Protein AF-A0A2A2UWM4-F1 (afdb_monomer_lite)

Foldseek 3Di:
DPVPVVVVVVVVVVVVVVVVVVVVVVVVVVVVVVVVVVVVVVVVVVVVVVVVVVVVVVVVVVVVVVVVVVVVVVVVVVVVVVVVVVVVVVVVVVVVVVVVVVVVVVVVVVVVVVVVVVVVVVPPDPVVNVVVVVVVVVVVVVVVVVLVVQADWDDDPNFIWGQHPDPDADDDPDDDDPDDGRTHDGDDD

Sequence (189 aa):
MRTEEQYDLLFDGVNALLDVSEKNEEDLQKLLVDITKTSALLEHTSTQIHKKLKQEVVAATNQMTKDIVNDVTQDLQEANKAAKEAASQYRQAVRTSVLKLYGLFALFSVFVAAIVWYIFIKDIPTISKINELREIQFSLEQDVNQLKSYGNTITYEGNIYIEVNKNQCRILKGETPPKNQAFCKIIKR

Secondary structure (DSSP, 8-state):
--SHHHHHHHHHHHHHHHHHHHHHHHHHHHHHHHHHHHHHHHHHHHHHHHHHHHHHHHHHHHHHHHHHHHHHHHHHHHHHHHHHHHHHHHHHHHHHHHHHHHHHHHHHHHHHHHHHHHHHHHHS--HHHHHHHHHHHHHHHHHHHHHHHHSEEEEETTEEEEE--TTS----TT-PPSSS---------

pLDDT: mean 77.68, std 17.87, range [36.66, 96.19]

Structure (mmCIF, N/CA/C/O backbone):
data_AF-A0A2A2UWM4-F1
#
_entry.id   AF-A0A2A2UWM4-F1
#
loop_
_atom_site.group_PDB
_atom_site.id
_atom_site.type_symbol
_atom_site.label_atom_id
_atom_site.label_alt_id
_atom_site.label_comp_id
_atom_site.label_asym_id
_atom_site.label_entity_id
_atom_site.label_seq_id
_atom_site.pdbx_PDB_ins_code
_atom_site.Cartn_x
_atom_site.Cartn_y
_atom_site.Cartn_z
_atom_site.occupancy
_atom_site.B_iso_or_equiv
_atom_site.auth_seq_id
_atom_site.auth_comp_id
_atom_site.auth_asym_id
_atom_site.auth_atom_id
_atom_site.pdbx_PDB_model_num
ATOM 1 N N . MET A 1 1 ? -65.572 3.362 94.904 1.00 49.12 1 MET A N 1
ATOM 2 C CA . MET A 1 1 ? -65.155 2.229 94.050 1.00 49.12 1 MET A CA 1
ATOM 3 C C . MET A 1 1 ? -65.214 2.616 92.569 1.00 49.12 1 MET A C 1
ATOM 5 O O . MET A 1 1 ? -65.932 1.988 91.819 1.00 49.12 1 MET A O 1
ATOM 9 N N . ARG A 1 2 ? -64.543 3.691 92.131 1.00 56.78 2 ARG A N 1
ATOM 10 C CA . ARG A 1 2 ? -64.600 4.129 90.713 1.00 56.78 2 ARG A CA 1
ATOM 11 C C . ARG A 1 2 ? -63.243 4.519 90.127 1.00 56.78 2 ARG A C 1
ATOM 13 O O . ARG A 1 2 ? -63.151 4.817 88.948 1.00 56.78 2 ARG A O 1
ATOM 20 N N . THR A 1 3 ? -62.222 4.560 90.973 1.00 59.41 3 THR A N 1
ATOM 21 C CA . THR A 1 3 ? -60.882 5.035 90.645 1.00 59.41 3 THR A CA 1
ATOM 22 C C . THR A 1 3 ? -59.977 3.889 90.208 1.00 59.41 3 THR A C 1
ATOM 24 O O . THR A 1 3 ? -59.271 4.052 89.228 1.00 59.41 3 THR A O 1
ATOM 27 N N . GLU A 1 4 ? -60.041 2.719 90.850 1.00 58.94 4 GLU A N 1
ATOM 28 C CA . GLU A 1 4 ? -59.170 1.573 90.522 1.00 58.94 4 GLU A CA 1
ATOM 29 C C . GLU A 1 4 ? -59.402 1.027 89.104 1.00 58.94 4 GLU A C 1
ATOM 31 O O . GLU A 1 4 ? -58.452 0.928 88.340 1.00 58.94 4 GLU A O 1
ATOM 36 N N . GLU A 1 5 ? -60.657 0.823 88.686 1.00 66.31 5 GLU A N 1
ATOM 37 C CA . GLU A 1 5 ? -60.976 0.370 87.317 1.00 66.31 5 GLU A CA 1
ATOM 38 C C . GLU A 1 5 ? -60.541 1.364 86.226 1.00 66.31 5 GLU A C 1
ATOM 40 O O . GLU A 1 5 ? -60.236 0.968 85.104 1.00 66.31 5 GLU A O 1
ATOM 45 N N . GLN A 1 6 ? -60.506 2.667 86.536 1.00 66.62 6 GLN A N 1
ATOM 46 C CA . GLN A 1 6 ? -60.011 3.680 85.600 1.00 66.62 6 GLN A CA 1
ATOM 47 C C . GLN A 1 6 ? -58.486 3.670 85.494 1.00 66.62 6 GLN A C 1
ATOM 49 O O . GLN A 1 6 ? -57.969 3.949 84.416 1.00 66.62 6 GLN A O 1
ATOM 54 N N . TYR A 1 7 ? -57.775 3.357 86.581 1.00 69.06 7 TYR A N 1
ATOM 55 C CA . TYR A 1 7 ? -56.320 3.212 86.557 1.00 69.06 7 TYR A CA 1
ATOM 56 C C . TYR A 1 7 ? -55.890 1.945 85.812 1.00 69.06 7 TYR A C 1
ATOM 58 O O . TYR A 1 7 ? -54.949 2.030 85.027 1.00 69.06 7 TYR A O 1
ATOM 66 N N . ASP A 1 8 ? -56.611 0.831 85.964 1.00 73.31 8 ASP A N 1
ATOM 67 C CA . ASP A 1 8 ? -56.338 -0.416 85.231 1.00 73.31 8 ASP A CA 1
ATOM 68 C C . ASP A 1 8 ? -56.506 -0.242 83.716 1.00 73.31 8 ASP A C 1
ATOM 70 O O . ASP A 1 8 ? -55.617 -0.591 82.945 1.00 73.31 8 ASP A O 1
ATOM 74 N N . LEU A 1 9 ? -57.590 0.404 83.275 1.00 73.56 9 LEU A N 1
ATOM 75 C CA . LEU A 1 9 ? -57.831 0.681 81.851 1.00 73.56 9 LEU A CA 1
ATOM 76 C C . LEU A 1 9 ? -56.762 1.594 81.230 1.00 73.56 9 LEU A C 1
ATOM 78 O O . LEU A 1 9 ? -56.441 1.482 80.046 1.00 73.56 9 LEU A O 1
ATOM 82 N N . LEU A 1 10 ? -56.212 2.511 82.028 1.00 72.25 10 LEU A N 1
ATOM 83 C CA . LEU A 1 10 ? -55.142 3.411 81.606 1.00 72.25 10 LEU A CA 1
ATOM 84 C C . LEU A 1 10 ? -53.803 2.669 81.518 1.00 72.25 10 LEU A C 1
ATOM 86 O O . LEU A 1 10 ? -53.040 2.903 80.583 1.00 72.25 10 LEU A O 1
ATOM 90 N N . PHE A 1 11 ? -53.541 1.748 82.448 1.00 76.44 11 PHE A N 1
ATOM 91 C CA . PHE A 1 11 ? -52.352 0.897 82.441 1.00 76.44 11 PHE A CA 1
ATOM 92 C C . PHE A 1 11 ? -52.359 -0.094 81.273 1.00 76.44 11 PHE A C 1
ATOM 94 O O . PHE A 1 11 ? -51.354 -0.210 80.572 1.00 76.44 11 PHE A O 1
ATOM 101 N N . ASP A 1 12 ? -53.498 -0.729 80.995 1.00 78.81 12 ASP A N 1
ATOM 102 C CA . ASP A 1 12 ? -53.673 -1.609 79.835 1.00 78.81 12 ASP A CA 1
ATOM 103 C C . ASP A 1 12 ? -53.512 -0.844 78.516 1.00 78.81 12 ASP A C 1
ATOM 105 O O . ASP A 1 12 ? -52.853 -1.320 77.590 1.00 78.81 12 ASP A O 1
ATOM 109 N N . GLY A 1 13 ? -54.049 0.379 78.440 1.00 76.50 13 GLY A N 1
ATOM 110 C CA . GLY A 1 13 ? -53.876 1.253 77.281 1.00 76.50 13 GLY A CA 1
ATOM 111 C C . GLY A 1 13 ? -52.416 1.646 77.039 1.00 76.50 13 GLY A C 1
ATOM 112 O O . GLY A 1 13 ? -51.963 1.632 75.895 1.00 76.50 13 GLY A O 1
ATOM 113 N N . VAL A 1 14 ? -51.664 1.960 78.098 1.00 80.62 14 VAL A N 1
ATOM 114 C CA . VAL A 1 14 ? -50.229 2.286 78.009 1.00 80.62 14 VAL A CA 1
ATOM 115 C C . VAL A 1 14 ? -49.404 1.058 77.625 1.00 80.62 14 VAL A C 1
ATOM 117 O O . VAL A 1 14 ? -48.544 1.170 76.754 1.00 80.62 14 VAL A O 1
ATOM 120 N N . ASN A 1 15 ? -49.694 -0.114 78.196 1.00 79.44 15 ASN A N 1
ATOM 121 C CA . ASN A 1 15 ? -49.014 -1.363 77.847 1.00 79.44 15 ASN A CA 1
ATOM 122 C C . ASN A 1 15 ? -49.259 -1.758 76.386 1.00 79.44 15 ASN A C 1
ATOM 124 O O . ASN A 1 15 ? -48.311 -2.078 75.678 1.00 79.44 15 ASN A O 1
ATOM 128 N N . ALA A 1 16 ? -50.494 -1.647 75.889 1.00 81.50 16 ALA A N 1
ATOM 129 C CA . ALA A 1 16 ? -50.793 -1.902 74.480 1.00 81.50 16 ALA A CA 1
ATOM 130 C C . ALA A 1 16 ? -50.060 -0.928 73.540 1.00 81.50 16 ALA A C 1
ATOM 132 O O . ALA A 1 16 ? -49.633 -1.311 72.451 1.00 81.50 16 ALA A O 1
ATOM 133 N N . LEU A 1 17 ? -49.900 0.334 73.952 1.00 80.88 17 LEU A N 1
ATOM 134 C CA . LEU A 1 17 ? -49.177 1.340 73.174 1.00 80.88 17 LEU A CA 1
ATOM 135 C C . LEU A 1 17 ? -47.665 1.063 73.147 1.00 80.88 17 LEU A C 1
ATOM 137 O O . LEU A 1 17 ? -47.035 1.244 72.106 1.00 80.88 17 LEU A O 1
ATOM 141 N N . LEU A 1 18 ? -47.102 0.594 74.265 1.00 84.38 18 LEU A N 1
ATOM 142 C CA . LEU A 1 18 ? -45.710 0.153 74.366 1.00 84.38 18 LEU A CA 1
ATOM 143 C C . LEU A 1 18 ? -45.455 -1.098 73.517 1.00 84.38 18 LEU A C 1
ATOM 145 O O . LEU A 1 18 ? -44.533 -1.074 72.708 1.00 84.38 18 LEU A O 1
ATOM 149 N N . ASP A 1 19 ? -46.318 -2.114 73.593 1.00 86.38 19 ASP A N 1
ATOM 150 C CA . ASP A 1 19 ? -46.232 -3.335 72.776 1.00 86.38 19 ASP A CA 1
ATOM 151 C C . ASP A 1 19 ? -46.279 -3.031 71.270 1.00 86.38 19 ASP A C 1
ATOM 153 O O . ASP A 1 19 ? -45.565 -3.633 70.462 1.00 86.38 19 ASP A O 1
ATOM 157 N N . VAL A 1 20 ? -47.145 -2.096 70.861 1.00 88.94 20 VAL A N 1
ATOM 158 C CA . VAL A 1 20 ? -47.226 -1.654 69.462 1.00 88.94 20 VAL A CA 1
ATOM 159 C C . VAL A 1 20 ? -45.973 -0.876 69.068 1.00 88.94 20 VAL A C 1
ATOM 161 O O . VAL A 1 20 ? -45.462 -1.085 67.970 1.00 88.94 20 VAL A O 1
ATOM 164 N N . SER A 1 21 ? -45.459 -0.008 69.942 1.00 87.31 21 SER A N 1
ATOM 165 C CA . SER A 1 21 ? -44.223 0.739 69.691 1.00 87.31 21 SER A CA 1
ATOM 166 C C . SER A 1 21 ? -43.012 -0.185 69.552 1.00 87.31 21 SER A C 1
ATOM 168 O O . SER A 1 21 ? -42.214 0.011 68.640 1.00 87.31 21 SER A O 1
ATOM 170 N N . GLU A 1 22 ? -42.899 -1.204 70.405 1.00 89.38 22 GLU A N 1
ATOM 171 C CA . GLU A 1 22 ? -41.818 -2.194 70.383 1.00 89.38 22 GLU A CA 1
ATOM 172 C C . GLU A 1 22 ? -41.843 -3.015 69.087 1.00 89.38 22 GLU A C 1
ATOM 174 O O . GLU A 1 22 ? -40.830 -3.117 68.395 1.00 89.38 22 GLU A O 1
ATOM 179 N N . LYS A 1 23 ? -43.023 -3.492 68.663 1.00 91.12 23 LYS A N 1
ATOM 180 C CA . LYS A 1 23 ? -43.182 -4.150 67.352 1.00 91.12 23 LYS A CA 1
ATOM 181 C C . LYS A 1 23 ? -42.792 -3.248 66.185 1.00 91.12 23 LYS A C 1
ATOM 183 O O . LYS A 1 23 ? -42.182 -3.710 65.224 1.00 91.12 23 LYS A O 1
ATOM 188 N N . ASN A 1 24 ? -43.148 -1.969 66.255 1.00 91.38 24 ASN A N 1
ATOM 189 C CA . ASN A 1 24 ? -42.836 -1.019 65.195 1.00 91.38 24 ASN A CA 1
ATOM 190 C C . ASN A 1 24 ? -41.325 -0.735 65.123 1.00 91.38 24 ASN A C 1
ATOM 192 O O . ASN A 1 24 ? -40.779 -0.568 64.034 1.00 91.38 24 ASN A O 1
ATOM 196 N N . GLU A 1 25 ? -40.638 -0.712 66.267 1.00 89.62 25 GLU A N 1
ATOM 197 C CA . GLU A 1 25 ? -39.180 -0.603 66.328 1.00 89.62 25 GLU A CA 1
ATOM 198 C C . GLU A 1 25 ? -38.497 -1.834 65.713 1.00 89.62 25 GLU A C 1
ATOM 200 O O . GLU A 1 25 ? -37.602 -1.676 64.879 1.00 89.62 25 GLU A O 1
ATOM 205 N N . GLU A 1 26 ? -38.952 -3.050 66.035 1.00 92.50 26 GLU A N 1
ATOM 206 C CA . GLU A 1 26 ? -38.436 -4.281 65.417 1.00 92.50 26 GLU A CA 1
ATOM 207 C C . GLU A 1 26 ? -38.629 -4.302 63.893 1.00 92.50 26 GLU A C 1
ATOM 209 O O . GLU A 1 26 ? -37.716 -4.677 63.149 1.00 92.50 26 GLU A O 1
ATOM 214 N N . ASP A 1 27 ? -39.801 -3.892 63.405 1.00 91.62 27 ASP A N 1
ATOM 215 C CA . ASP A 1 27 ? -40.088 -3.848 61.969 1.00 91.62 27 ASP A CA 1
ATOM 216 C C . ASP A 1 27 ? -39.246 -2.785 61.250 1.00 91.62 27 ASP A C 1
ATOM 218 O O . ASP A 1 27 ? -38.726 -3.043 60.159 1.00 91.62 27 ASP A O 1
ATOM 222 N N . LEU A 1 28 ? -39.019 -1.623 61.872 1.00 88.94 28 LEU A N 1
ATOM 223 C CA . LEU A 1 28 ? -38.108 -0.601 61.349 1.00 88.94 28 LEU A CA 1
ATOM 224 C C . LEU A 1 28 ? -36.658 -1.094 61.303 1.00 88.94 28 LEU A C 1
ATOM 226 O O . LEU A 1 28 ? -35.959 -0.833 60.319 1.00 88.94 28 LEU A O 1
ATOM 230 N N . GLN A 1 29 ? -36.204 -1.837 62.316 1.00 92.44 29 GLN A N 1
ATOM 231 C CA . GLN A 1 29 ? -34.875 -2.449 62.309 1.00 92.44 29 GLN A CA 1
ATOM 232 C C . GLN A 1 29 ? -34.737 -3.478 61.181 1.00 92.44 29 GLN A C 1
ATOM 234 O O . GLN A 1 29 ? -33.738 -3.452 60.458 1.00 92.44 29 GLN A O 1
ATOM 239 N N . LYS A 1 30 ? -35.744 -4.334 60.957 1.00 93.50 30 LYS A N 1
ATOM 240 C CA . LYS A 1 30 ? -35.753 -5.281 59.824 1.00 93.50 30 LYS A CA 1
ATOM 241 C C . LYS A 1 30 ? -35.693 -4.562 58.479 1.00 93.50 30 LYS A C 1
ATOM 243 O O . LYS A 1 30 ? -34.874 -4.922 57.638 1.00 93.50 30 LYS A O 1
ATOM 248 N N . LEU A 1 31 ? -36.496 -3.514 58.295 1.00 91.44 31 LEU A N 1
ATOM 249 C CA . LEU A 1 31 ? -36.486 -2.689 57.083 1.00 91.44 31 LEU A CA 1
ATOM 250 C C . LEU A 1 31 ? -35.118 -2.044 56.835 1.00 91.44 31 LEU A C 1
ATOM 252 O O . LEU A 1 31 ? -34.638 -2.042 55.703 1.00 91.44 31 LEU A O 1
ATOM 256 N N . LEU A 1 32 ? -34.458 -1.539 57.879 1.00 89.94 32 LEU A N 1
ATOM 257 C CA . LEU A 1 32 ? -33.098 -1.004 57.782 1.00 89.94 32 LEU A CA 1
ATOM 258 C C . LEU A 1 32 ? -32.091 -2.074 57.344 1.00 89.94 32 LEU A C 1
ATOM 260 O O . LEU A 1 32 ? -31.258 -1.821 56.468 1.00 89.94 32 LEU A O 1
ATOM 264 N N . VAL A 1 33 ? -32.178 -3.280 57.905 1.00 94.94 33 VAL A N 1
ATOM 265 C CA . VAL A 1 33 ? -31.325 -4.411 57.510 1.00 94.94 33 VAL A CA 1
ATOM 266 C C . VAL A 1 33 ? -31.562 -4.794 56.045 1.00 94.94 33 VAL A C 1
ATOM 268 O O . VAL A 1 33 ? -30.604 -4.971 55.292 1.00 94.94 33 VAL A O 1
ATOM 271 N N . ASP A 1 34 ? -32.813 -4.849 55.595 1.00 93.62 34 ASP A N 1
ATOM 272 C CA . ASP A 1 34 ? -33.133 -5.172 54.202 1.00 93.62 34 ASP A CA 1
ATOM 273 C C . ASP A 1 34 ? -32.682 -4.078 53.226 1.00 93.62 34 ASP A C 1
ATOM 275 O O . ASP A 1 34 ? -32.129 -4.384 52.163 1.00 93.62 34 ASP A O 1
ATOM 279 N N . ILE A 1 35 ? -32.834 -2.801 53.588 1.00 92.25 35 ILE A N 1
ATOM 280 C CA . ILE A 1 35 ? -32.355 -1.668 52.783 1.00 92.25 35 ILE A CA 1
ATOM 281 C C . ILE A 1 35 ? -30.831 -1.697 52.671 1.00 92.25 35 ILE A C 1
ATOM 283 O O . ILE A 1 35 ? -30.306 -1.586 51.564 1.00 92.25 35 ILE A O 1
ATOM 287 N N . THR A 1 36 ? -30.116 -1.887 53.780 1.00 94.00 36 THR A N 1
ATOM 288 C CA . THR A 1 36 ? -28.643 -1.941 53.773 1.00 94.00 36 THR A CA 1
ATOM 289 C C . THR A 1 36 ? -28.112 -3.139 52.987 1.00 94.00 36 THR A C 1
ATOM 291 O O . THR A 1 36 ? -27.153 -3.017 52.223 1.00 94.00 36 THR A O 1
ATOM 294 N N . LYS A 1 37 ? -28.772 -4.296 53.085 1.00 94.38 37 LYS A N 1
ATOM 295 C CA . LYS A 1 37 ? -28.442 -5.470 52.272 1.00 94.38 37 LYS A CA 1
ATOM 296 C C . LYS A 1 37 ? -28.685 -5.212 50.787 1.00 94.38 37 LYS A C 1
ATOM 298 O O . LYS A 1 37 ? -27.850 -5.566 49.954 1.00 94.38 37 LYS A O 1
ATOM 303 N N . THR A 1 38 ? -29.805 -4.577 50.452 1.00 93.50 38 THR A N 1
ATOM 304 C CA . THR A 1 38 ? -30.151 -4.243 49.066 1.00 93.50 38 THR A CA 1
ATOM 305 C C . THR A 1 38 ? -29.184 -3.212 48.491 1.00 93.50 38 THR A C 1
ATOM 307 O O . THR A 1 38 ? -28.731 -3.381 47.360 1.00 93.50 38 THR A O 1
ATOM 310 N N . SER A 1 39 ? -28.796 -2.190 49.262 1.00 91.69 39 SER A N 1
ATOM 311 C CA . SER A 1 39 ? -27.827 -1.184 48.818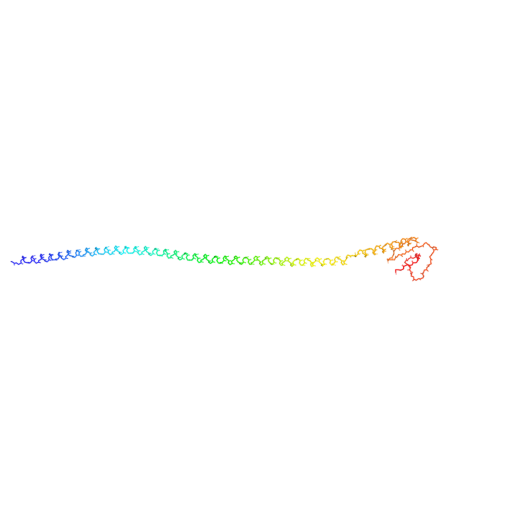 1.00 91.69 39 SER A CA 1
ATOM 312 C C . SER A 1 39 ? -26.457 -1.805 48.559 1.00 91.69 39 SER A C 1
ATOM 314 O O . SER A 1 39 ? -25.871 -1.556 47.508 1.00 91.69 39 SER A O 1
ATOM 316 N N . ALA A 1 40 ? -25.984 -2.682 49.451 1.00 94.06 40 ALA A N 1
ATOM 317 C CA . ALA A 1 40 ? -24.725 -3.401 49.270 1.00 94.06 40 ALA A CA 1
ATOM 318 C C . ALA A 1 40 ? -24.749 -4.296 48.017 1.00 94.06 40 ALA A C 1
ATOM 320 O O . ALA A 1 40 ? -23.778 -4.356 47.259 1.00 94.06 40 ALA A O 1
ATOM 321 N N . LEU A 1 41 ? -25.875 -4.967 47.758 1.00 94.81 41 LEU A N 1
ATOM 322 C CA . LEU A 1 41 ? -26.047 -5.810 46.575 1.00 94.81 41 LEU A CA 1
ATOM 323 C C . LEU A 1 41 ? -26.075 -4.976 45.287 1.00 94.81 41 LEU A C 1
ATOM 325 O O . LEU A 1 41 ? -25.483 -5.373 44.278 1.00 94.81 41 LEU A O 1
ATOM 329 N N . LEU A 1 42 ? -26.705 -3.801 45.327 1.00 93.81 42 LEU A N 1
ATOM 330 C CA . LEU A 1 42 ? -26.748 -2.862 44.211 1.00 93.81 42 LEU A CA 1
ATOM 331 C C . LEU A 1 42 ? -25.358 -2.292 43.903 1.00 93.81 42 LEU A C 1
ATOM 333 O O . LEU A 1 42 ? -24.952 -2.255 42.743 1.00 93.81 42 LEU A O 1
ATOM 337 N N . GLU A 1 43 ? -24.599 -1.916 44.929 1.00 94.38 43 GLU A N 1
ATOM 338 C CA . GLU A 1 43 ? -23.235 -1.398 44.800 1.00 94.38 43 GLU A CA 1
ATOM 339 C C . GLU A 1 43 ? -22.274 -2.455 44.241 1.00 94.38 43 GLU A C 1
ATOM 341 O O . GLU A 1 43 ? -21.510 -2.194 43.304 1.00 94.38 43 GLU A O 1
ATOM 346 N N . HIS A 1 44 ? -22.378 -3.692 44.732 1.00 94.75 44 HIS A N 1
ATOM 347 C CA . HIS A 1 44 ? -21.620 -4.817 44.197 1.00 94.75 44 HIS A CA 1
ATOM 348 C C . HIS A 1 44 ? -21.974 -5.090 42.727 1.00 94.75 44 HIS A C 1
ATOM 350 O O . HIS A 1 44 ? -21.085 -5.245 41.886 1.00 94.75 44 HIS A O 1
ATOM 356 N N . THR A 1 45 ? -23.266 -5.095 42.389 1.00 93.69 45 THR A N 1
ATOM 357 C CA . THR A 1 45 ? -23.737 -5.308 41.011 1.00 93.69 45 THR A CA 1
ATOM 358 C C . THR A 1 45 ? -23.260 -4.195 40.082 1.00 93.69 45 THR A C 1
ATOM 360 O O . THR A 1 45 ? -22.734 -4.478 39.006 1.00 93.69 45 THR A O 1
ATOM 363 N N . SER A 1 46 ? -23.357 -2.937 40.516 1.00 91.94 46 SER A N 1
ATOM 364 C CA . SER A 1 46 ? -22.854 -1.769 39.787 1.00 91.94 46 SER A CA 1
ATOM 365 C C . SER A 1 46 ? -2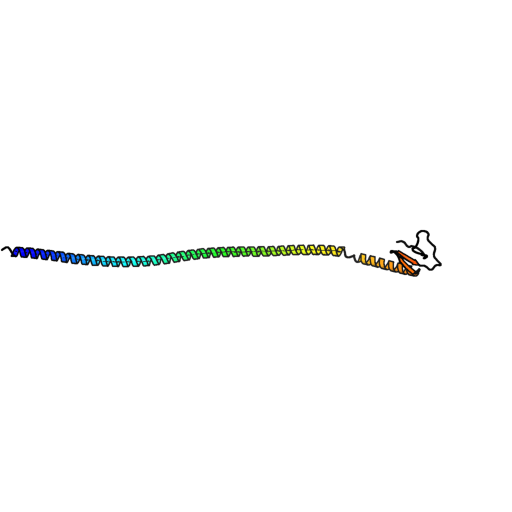1.358 -1.899 39.491 1.00 91.94 46 SER A C 1
ATOM 367 O O . SER A 1 46 ? -20.924 -1.783 38.342 1.00 91.94 46 SER A O 1
ATOM 369 N N . THR A 1 47 ? -20.568 -2.268 40.502 1.00 94.94 47 THR A N 1
ATOM 370 C CA . THR A 1 47 ? -19.121 -2.473 40.361 1.00 94.94 47 THR A CA 1
ATOM 371 C C . THR A 1 47 ? -18.798 -3.601 39.377 1.00 94.94 47 THR A C 1
ATOM 373 O O . THR A 1 47 ? -17.906 -3.463 38.534 1.00 94.94 47 THR A O 1
ATOM 376 N N . GLN A 1 48 ? -19.537 -4.714 39.430 1.00 94.69 48 GLN A N 1
ATOM 377 C CA . GLN A 1 48 ? -19.353 -5.821 38.491 1.00 94.69 48 GLN A CA 1
ATOM 378 C C . GLN A 1 48 ? -19.705 -5.442 37.053 1.00 94.69 48 GLN A C 1
ATOM 380 O O . GLN A 1 48 ? -18.959 -5.797 36.137 1.00 94.69 48 GLN A O 1
ATOM 385 N N . ILE A 1 49 ? -20.798 -4.705 36.848 1.00 93.69 49 ILE A N 1
ATOM 386 C CA . ILE A 1 49 ? -21.187 -4.196 35.529 1.00 93.69 49 ILE A CA 1
ATOM 387 C C . ILE A 1 49 ? -20.089 -3.285 34.987 1.00 93.69 49 ILE A C 1
ATOM 389 O O . ILE A 1 49 ? -19.653 -3.469 33.853 1.00 93.69 49 ILE A O 1
ATOM 393 N N . HIS A 1 50 ? -19.582 -2.360 35.802 1.00 91.94 50 HIS A N 1
ATOM 394 C CA . HIS A 1 50 ? -18.541 -1.432 35.374 1.00 91.94 50 HIS A CA 1
ATOM 395 C C . HIS A 1 50 ? -17.245 -2.159 34.983 1.00 91.94 50 HIS A C 1
ATOM 397 O O . HIS A 1 50 ? -16.625 -1.849 33.963 1.00 91.94 50 HIS A O 1
ATOM 403 N N . LYS A 1 51 ? -16.868 -3.195 35.742 1.00 94.94 51 LYS A N 1
ATOM 404 C CA . LYS A 1 51 ? -15.712 -4.042 35.429 1.00 94.94 51 LYS A CA 1
ATOM 405 C C . LYS A 1 51 ? -15.902 -4.825 34.127 1.00 94.94 51 LYS A C 1
ATOM 407 O O . LYS A 1 51 ? -14.992 -4.817 33.299 1.00 94.94 51 LYS A O 1
ATOM 412 N N . LYS A 1 52 ? -17.059 -5.470 33.932 1.00 94.75 52 LYS A N 1
ATOM 413 C CA . LYS A 1 52 ? -17.371 -6.212 32.697 1.00 94.75 52 LYS A CA 1
ATOM 414 C C . LYS A 1 52 ? -17.402 -5.292 31.484 1.00 94.75 52 LYS A C 1
ATOM 416 O O . LYS A 1 52 ? -16.774 -5.604 30.481 1.00 94.75 52 LYS A O 1
ATOM 421 N N . LEU A 1 53 ? -18.047 -4.133 31.605 1.00 92.38 53 LEU A N 1
ATOM 422 C CA . LEU A 1 53 ? -18.098 -3.135 30.542 1.00 92.38 53 LEU A CA 1
ATOM 423 C C . LEU A 1 53 ? -16.691 -2.697 30.134 1.00 92.38 53 LEU A C 1
ATOM 425 O O . LEU A 1 53 ? -16.367 -2.699 28.953 1.00 92.38 53 LEU A O 1
ATOM 429 N N . LYS A 1 54 ? -15.822 -2.383 31.101 1.00 94.00 54 LYS A N 1
ATOM 430 C CA . LYS A 1 54 ? -14.432 -2.009 30.815 1.00 94.00 54 LYS A CA 1
ATOM 431 C C . LYS A 1 54 ? -13.679 -3.119 30.079 1.00 94.00 54 LYS A C 1
ATOM 433 O O . LYS A 1 54 ? -12.925 -2.826 29.156 1.00 94.00 54 LYS A O 1
ATOM 438 N N . GLN A 1 55 ? -13.863 -4.375 30.484 1.00 95.44 55 GLN A N 1
ATOM 439 C CA . GLN A 1 55 ? -13.217 -5.518 29.836 1.00 95.44 55 GLN A CA 1
ATOM 440 C C . GLN A 1 55 ? -13.699 -5.708 28.395 1.00 95.44 55 GLN A C 1
ATOM 442 O O . GLN A 1 55 ? -12.862 -5.819 27.504 1.00 95.44 55 GLN A O 1
ATOM 447 N N . GLU A 1 56 ? -15.011 -5.675 28.164 1.00 93.81 56 GLU A N 1
ATOM 448 C CA . GLU A 1 56 ? -15.606 -5.813 26.829 1.00 93.81 56 GLU A CA 1
ATOM 449 C C . GLU A 1 56 ? -15.203 -4.666 25.902 1.00 93.81 56 GLU A C 1
ATOM 451 O O . GLU A 1 56 ? -14.787 -4.896 24.771 1.00 93.81 56 GLU A O 1
ATOM 456 N N . VAL A 1 57 ? -15.226 -3.423 26.394 1.00 93.19 57 VAL A N 1
ATOM 457 C CA . VAL A 1 57 ? -14.796 -2.257 25.609 1.00 93.19 57 VAL A CA 1
ATOM 458 C C . VAL A 1 57 ? -13.325 -2.381 25.211 1.00 93.19 57 VAL A C 1
ATOM 460 O O . VAL A 1 57 ? -12.986 -2.151 24.051 1.00 93.19 57 VAL A O 1
ATOM 463 N N . VAL A 1 58 ? -12.441 -2.777 26.133 1.00 95.19 58 VAL A N 1
ATOM 464 C CA . VAL A 1 58 ? -11.013 -2.969 25.825 1.00 95.19 58 VAL A CA 1
ATOM 465 C C . VAL A 1 58 ? -10.806 -4.126 24.845 1.00 95.19 58 VAL A C 1
ATOM 467 O O . VAL A 1 58 ? -10.008 -3.998 23.918 1.00 95.19 58 VAL A O 1
ATOM 470 N N . ALA A 1 59 ? -11.520 -5.240 25.016 1.00 95.06 59 ALA A N 1
ATOM 471 C CA . ALA A 1 59 ? -11.435 -6.391 24.123 1.00 95.06 59 ALA A CA 1
ATOM 472 C C . ALA A 1 59 ? -11.904 -6.039 22.703 1.00 95.06 59 ALA A C 1
ATOM 474 O O . ALA A 1 59 ? -11.152 -6.245 21.750 1.00 95.06 59 ALA A O 1
ATOM 475 N N . ALA A 1 60 ? -13.081 -5.423 22.573 1.00 93.31 60 ALA A N 1
ATOM 476 C CA . ALA A 1 60 ? -13.637 -4.982 21.299 1.00 93.31 60 ALA A CA 1
ATOM 477 C C . ALA A 1 60 ? -12.737 -3.944 20.613 1.00 93.31 60 ALA A C 1
ATOM 479 O O . ALA A 1 60 ? -12.460 -4.059 19.422 1.00 93.31 60 ALA A O 1
ATOM 480 N N . THR A 1 61 ? -12.208 -2.975 21.366 1.00 91.62 61 THR A N 1
ATOM 481 C CA . THR A 1 61 ? -11.286 -1.962 20.825 1.00 91.62 61 THR A CA 1
ATOM 482 C C . THR A 1 61 ? -9.998 -2.602 20.312 1.00 91.62 61 THR A C 1
ATOM 484 O O . THR A 1 61 ? -9.544 -2.279 19.216 1.00 91.62 61 THR A O 1
ATOM 487 N N . ASN A 1 62 ? -9.412 -3.537 21.065 1.00 94.88 62 ASN A N 1
ATOM 488 C CA . ASN A 1 62 ? -8.214 -4.255 20.631 1.00 94.88 62 ASN A CA 1
ATOM 489 C C . ASN A 1 62 ? -8.476 -5.108 19.388 1.00 94.88 62 ASN A C 1
ATOM 491 O O . ASN A 1 62 ? -7.601 -5.208 18.530 1.00 94.88 62 ASN A O 1
ATOM 495 N N . GLN A 1 63 ? -9.655 -5.722 19.292 1.00 95.56 63 GLN A N 1
ATOM 496 C CA . GLN A 1 63 ? -10.045 -6.502 18.126 1.00 95.56 63 GLN A CA 1
ATOM 497 C C . GLN A 1 63 ? -10.200 -5.608 16.893 1.00 95.56 63 GLN A C 1
ATOM 499 O O . GLN A 1 63 ? -9.501 -5.832 15.913 1.00 95.56 63 GLN A O 1
ATOM 504 N N . MET A 1 64 ? -10.983 -4.527 16.983 1.00 91.31 64 MET A N 1
ATOM 505 C CA . MET A 1 64 ? -11.116 -3.554 15.889 1.00 91.31 64 MET A CA 1
ATOM 506 C C . MET A 1 64 ? -9.763 -2.979 15.470 1.00 91.31 64 MET A C 1
ATOM 508 O O . MET A 1 64 ? -9.483 -2.846 14.285 1.00 91.31 64 MET A O 1
ATOM 512 N N . THR A 1 65 ? -8.897 -2.662 16.435 1.00 92.06 65 THR A N 1
ATOM 513 C CA . THR A 1 65 ? -7.555 -2.144 16.140 1.00 92.06 65 THR A CA 1
ATOM 514 C C . THR A 1 65 ? -6.725 -3.172 15.374 1.00 92.06 65 THR A C 1
ATOM 516 O O . THR A 1 65 ? -6.048 -2.806 14.420 1.00 92.06 65 THR A O 1
ATOM 519 N N . LYS A 1 66 ? -6.775 -4.456 15.753 1.00 94.19 66 LYS A N 1
ATOM 520 C CA . LYS A 1 66 ? -6.082 -5.523 15.017 1.00 94.19 66 LYS A CA 1
ATOM 521 C C . LYS A 1 66 ? -6.620 -5.679 13.601 1.00 94.19 66 LYS A C 1
ATOM 523 O O . LYS A 1 66 ? -5.814 -5.816 12.688 1.00 94.19 66 LYS A O 1
ATOM 528 N N . ASP A 1 67 ? -7.935 -5.630 13.432 1.00 94.94 67 ASP A N 1
ATOM 529 C CA . ASP A 1 67 ? -8.574 -5.772 12.124 1.00 94.94 67 ASP A CA 1
ATOM 530 C C . ASP A 1 67 ? -8.174 -4.607 11.206 1.00 94.94 67 ASP A C 1
ATOM 532 O O . ASP A 1 67 ? -7.651 -4.837 10.121 1.00 94.94 67 ASP A O 1
ATOM 536 N N . ILE A 1 68 ? -8.252 -3.364 11.696 1.00 92.81 68 ILE A N 1
ATOM 537 C CA . ILE A 1 68 ? -7.809 -2.172 10.952 1.00 92.81 68 ILE A CA 1
ATOM 538 C C . ILE A 1 68 ? -6.319 -2.254 10.603 1.00 92.81 68 ILE A C 1
ATOM 540 O O . ILE A 1 68 ? -5.924 -1.943 9.483 1.00 92.81 68 ILE A O 1
ATOM 544 N N . VAL A 1 69 ? -5.468 -2.653 11.553 1.00 93.50 69 VAL A N 1
ATOM 545 C CA . VAL A 1 69 ? -4.026 -2.783 11.300 1.00 93.50 69 VAL A CA 1
ATOM 546 C C . VAL A 1 69 ? -3.754 -3.853 10.246 1.00 93.50 69 VAL A C 1
ATOM 548 O O . VAL A 1 69 ? -2.895 -3.639 9.390 1.00 93.50 69 VAL A O 1
ATOM 551 N N . ASN A 1 70 ? -4.467 -4.978 10.281 1.00 95.00 70 ASN A N 1
ATOM 552 C CA . ASN A 1 70 ? -4.330 -6.033 9.283 1.00 95.00 70 ASN A CA 1
ATOM 553 C C . ASN A 1 70 ? -4.764 -5.551 7.897 1.00 95.00 70 ASN A C 1
ATOM 555 O O . ASN A 1 70 ? -3.979 -5.700 6.962 1.00 95.00 70 ASN A O 1
ATOM 559 N N . ASP A 1 71 ? -5.930 -4.913 7.783 1.00 94.81 71 ASP A N 1
ATOM 560 C CA . ASP A 1 71 ? -6.445 -4.380 6.516 1.00 94.81 71 ASP A CA 1
ATOM 561 C C . ASP A 1 71 ? -5.474 -3.353 5.918 1.00 94.81 71 ASP A C 1
ATOM 563 O O . ASP A 1 71 ? -5.018 -3.498 4.785 1.00 94.81 71 ASP A O 1
ATOM 567 N N . VAL A 1 72 ? -5.041 -2.370 6.714 1.00 94.25 72 VAL A N 1
ATOM 568 C CA . VAL A 1 72 ? -4.077 -1.350 6.265 1.00 94.25 72 VAL A CA 1
ATOM 569 C C . VAL A 1 72 ? -2.744 -1.982 5.861 1.00 94.25 72 VAL A C 1
ATOM 571 O O . VAL A 1 72 ? -2.120 -1.566 4.884 1.00 94.25 72 VAL A O 1
ATOM 574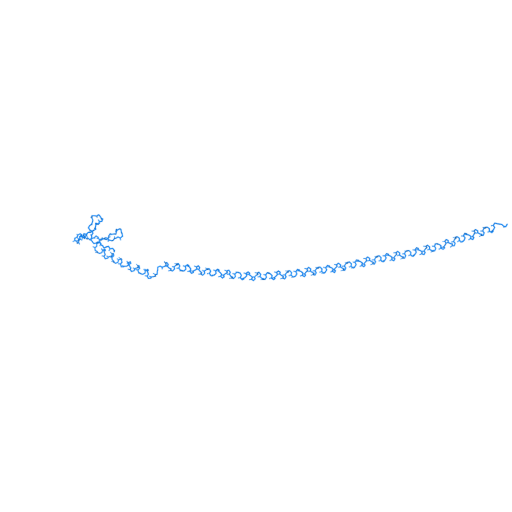 N N . THR A 1 73 ? -2.276 -2.990 6.599 1.00 94.81 73 THR A N 1
ATOM 575 C CA . THR A 1 73 ? -1.022 -3.678 6.264 1.00 94.81 73 THR A CA 1
ATOM 576 C C . THR A 1 73 ? -1.155 -4.457 4.959 1.00 94.81 73 THR A C 1
ATOM 578 O O . THR A 1 73 ? -0.220 -4.449 4.156 1.00 94.81 73 THR A O 1
ATOM 581 N N . GLN A 1 74 ? -2.296 -5.105 4.727 1.00 95.62 74 GLN A N 1
ATOM 582 C CA . GLN A 1 74 ? -2.575 -5.821 3.488 1.00 95.62 74 GLN A CA 1
ATOM 583 C C . GLN A 1 74 ? -2.624 -4.858 2.296 1.00 95.62 74 GLN A C 1
ATOM 585 O O . GLN A 1 74 ? -1.901 -5.072 1.321 1.00 95.62 74 GLN A O 1
ATOM 590 N N . ASP A 1 75 ? -3.357 -3.751 2.410 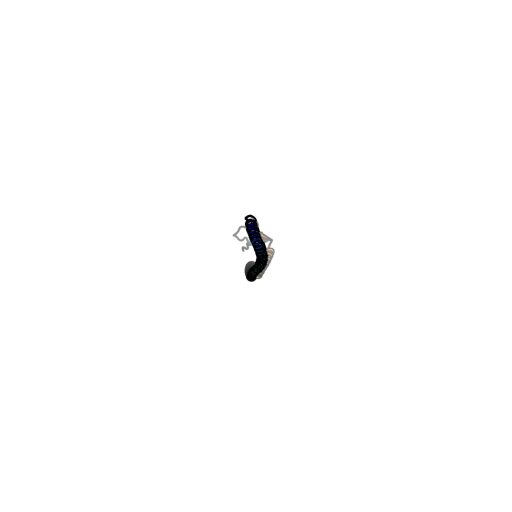1.00 94.94 75 ASP A N 1
ATOM 591 C CA . ASP A 1 75 ? -3.444 -2.723 1.366 1.00 94.94 75 ASP A CA 1
ATOM 592 C C . ASP A 1 75 ? -2.063 -2.152 1.013 1.00 94.94 75 ASP A C 1
ATOM 594 O O . ASP A 1 75 ? -1.703 -2.004 -0.159 1.0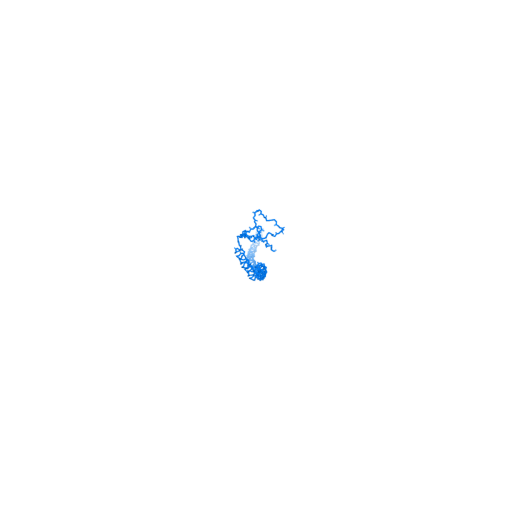0 94.94 75 ASP A O 1
ATOM 598 N N . LEU A 1 76 ? -1.230 -1.878 2.023 1.00 94.06 76 LEU A N 1
ATOM 599 C CA . LEU A 1 76 ? 0.140 -1.406 1.812 1.00 94.06 76 LEU A CA 1
ATOM 600 C C . LEU A 1 76 ? 1.019 -2.455 1.121 1.00 94.06 76 LEU A C 1
ATOM 602 O O . LEU A 1 76 ? 1.872 -2.102 0.300 1.00 94.06 76 LEU A O 1
ATOM 606 N N . GLN A 1 77 ? 0.841 -3.740 1.431 1.00 95.50 77 GLN A N 1
ATOM 607 C CA . GLN A 1 77 ? 1.564 -4.819 0.759 1.00 95.50 77 GLN A CA 1
ATOM 608 C C . GLN A 1 77 ? 1.148 -4.947 -0.709 1.00 95.50 77 GLN A C 1
ATOM 610 O O . GLN A 1 77 ? 2.020 -5.093 -1.573 1.00 95.50 77 GLN A O 1
ATOM 615 N N . GLU A 1 78 ? -0.146 -4.849 -1.007 1.00 95.38 78 GLU A N 1
ATOM 616 C CA . GLU A 1 78 ? -0.670 -4.864 -2.373 1.00 95.38 78 GLU A CA 1
ATOM 617 C C . GLU A 1 78 ? -0.169 -3.660 -3.177 1.00 95.38 78 GLU A C 1
ATOM 619 O O . GLU A 1 78 ? 0.374 -3.830 -4.275 1.00 95.38 78 GLU A O 1
ATOM 624 N N . ALA A 1 79 ? -0.220 -2.459 -2.598 1.00 93.81 79 ALA A N 1
ATOM 625 C CA . ALA A 1 79 ? 0.320 -1.248 -3.210 1.00 93.81 79 ALA A CA 1
ATOM 626 C C . ALA A 1 79 ? 1.828 -1.367 -3.487 1.00 93.81 79 ALA A C 1
ATOM 628 O O . ALA A 1 79 ? 2.302 -1.017 -4.571 1.00 93.81 79 ALA A O 1
ATOM 629 N N . ASN A 1 80 ? 2.601 -1.917 -2.546 1.00 95.06 80 ASN A N 1
ATOM 630 C CA . ASN A 1 80 ? 4.034 -2.146 -2.729 1.00 95.06 80 ASN A CA 1
ATOM 631 C C . ASN A 1 80 ? 4.314 -3.179 -3.834 1.00 95.06 80 ASN A C 1
ATOM 633 O O . ASN A 1 80 ? 5.254 -3.022 -4.618 1.00 95.06 80 ASN A O 1
ATOM 637 N N . LYS A 1 81 ? 3.494 -4.231 -3.937 1.00 96.19 81 LYS A N 1
ATOM 638 C CA . LYS A 1 81 ? 3.593 -5.219 -5.018 1.00 96.19 81 LYS A CA 1
ATOM 639 C C . LYS A 1 81 ? 3.332 -4.570 -6.378 1.00 96.19 81 LYS A C 1
ATOM 641 O O . LYS A 1 81 ? 4.157 -4.734 -7.277 1.00 96.19 81 LYS A O 1
ATOM 646 N N . ALA A 1 82 ? 2.268 -3.778 -6.502 1.00 94.25 82 ALA A N 1
ATOM 647 C CA . ALA A 1 82 ? 1.949 -3.043 -7.724 1.00 94.25 82 ALA A CA 1
ATOM 648 C C . ALA A 1 82 ? 3.066 -2.054 -8.105 1.00 94.25 82 ALA A C 1
ATOM 650 O O . ALA A 1 82 ? 3.485 -1.994 -9.261 1.00 94.25 82 ALA A O 1
ATOM 651 N N . ALA A 1 83 ? 3.624 -1.334 -7.127 1.00 92.38 83 ALA A N 1
ATOM 652 C CA . ALA A 1 83 ? 4.741 -0.418 -7.348 1.00 92.38 83 ALA A CA 1
ATOM 653 C C . ALA A 1 83 ? 6.008 -1.144 -7.831 1.00 92.38 83 ALA A C 1
ATOM 655 O O . ALA A 1 83 ? 6.679 -0.677 -8.755 1.00 92.38 83 ALA A O 1
ATOM 656 N N . LYS A 1 84 ? 6.333 -2.307 -7.250 1.00 94.44 84 LYS A N 1
ATOM 657 C CA . LYS A 1 84 ? 7.451 -3.145 -7.713 1.00 94.44 84 LYS A CA 1
ATOM 658 C C . LYS A 1 84 ? 7.233 -3.653 -9.131 1.00 94.44 84 LYS A C 1
ATOM 660 O O . LYS A 1 84 ? 8.174 -3.647 -9.926 1.00 94.44 84 LYS A O 1
ATOM 665 N N . GLU A 1 85 ? 6.017 -4.075 -9.450 1.00 94.69 85 GLU A N 1
ATOM 666 C CA . GLU A 1 85 ? 5.668 -4.546 -10.785 1.00 94.69 85 GLU A CA 1
ATOM 667 C C . GLU A 1 85 ? 5.800 -3.420 -11.815 1.00 94.69 85 GLU A C 1
ATOM 669 O O . GLU A 1 85 ? 6.529 -3.580 -12.797 1.00 94.69 85 GLU A O 1
ATOM 674 N N . ALA A 1 86 ? 5.240 -2.241 -11.536 1.00 91.06 86 ALA A N 1
ATOM 675 C CA . ALA A 1 86 ? 5.398 -1.054 -12.371 1.00 91.06 86 ALA A CA 1
ATOM 676 C C . ALA A 1 86 ? 6.878 -0.680 -12.558 1.00 91.06 86 ALA A C 1
ATOM 678 O O . ALA A 1 86 ? 7.338 -0.481 -13.682 1.00 91.06 86 ALA A O 1
ATOM 679 N N . ALA A 1 87 ? 7.666 -0.660 -11.479 1.00 92.12 87 ALA A N 1
ATOM 680 C CA . ALA A 1 87 ? 9.099 -0.384 -11.552 1.00 92.12 87 ALA A CA 1
ATOM 681 C C . ALA A 1 87 ? 9.848 -1.398 -12.434 1.00 92.12 87 ALA A C 1
ATOM 683 O O . ALA A 1 87 ? 10.768 -1.022 -13.167 1.00 92.12 87 ALA A O 1
ATOM 684 N N . SER A 1 88 ? 9.461 -2.676 -12.392 1.00 92.19 88 SER A N 1
ATOM 685 C CA . SER A 1 88 ? 10.043 -3.710 -13.252 1.00 92.19 88 SER A CA 1
ATOM 686 C C . SER A 1 88 ? 9.723 -3.471 -14.732 1.00 92.19 88 SER A C 1
ATOM 688 O O . SER A 1 88 ? 10.637 -3.494 -15.562 1.00 92.19 88 SER A O 1
ATOM 690 N N . GLN A 1 89 ? 8.470 -3.127 -15.049 1.00 92.06 89 GLN A N 1
ATOM 691 C CA . GLN A 1 89 ? 8.031 -2.826 -16.411 1.00 92.06 89 GLN A CA 1
ATOM 692 C C . GLN A 1 89 ? 8.740 -1.583 -16.955 1.00 92.06 89 GLN A C 1
ATOM 694 O O . GLN A 1 89 ? 9.267 -1.614 -18.068 1.00 92.06 89 GLN A O 1
ATOM 699 N N . TYR A 1 90 ? 8.861 -0.518 -16.154 1.00 90.31 90 TYR A N 1
ATOM 700 C CA . TYR A 1 90 ? 9.609 0.678 -16.545 1.00 90.31 90 TYR A CA 1
ATOM 701 C C . TYR A 1 90 ? 11.085 0.380 -16.796 1.00 90.31 90 TYR A C 1
ATOM 703 O O . TYR A 1 90 ? 11.629 0.818 -17.807 1.00 90.31 90 TYR A O 1
ATOM 711 N N . ARG A 1 91 ? 11.751 -0.402 -15.936 1.00 90.50 91 ARG A N 1
ATOM 712 C CA . ARG A 1 91 ? 13.155 -0.791 -16.163 1.00 90.50 91 ARG A CA 1
ATOM 713 C C . ARG A 1 91 ? 13.328 -1.558 -17.470 1.00 90.50 91 ARG A C 1
ATOM 715 O O . ARG A 1 91 ? 14.282 -1.302 -18.207 1.00 90.50 91 ARG A O 1
ATOM 722 N N . GLN A 1 92 ? 12.412 -2.471 -17.781 1.00 89.88 92 GLN A N 1
ATOM 723 C CA . GLN A 1 92 ? 12.444 -3.223 -19.033 1.00 89.88 92 GLN A CA 1
ATOM 724 C C . GLN A 1 92 ? 12.187 -2.316 -20.246 1.00 89.88 92 GLN A C 1
ATOM 726 O O . GLN A 1 92 ? 12.932 -2.368 -21.230 1.00 89.88 92 GLN A O 1
ATOM 731 N N . ALA A 1 93 ? 11.194 -1.430 -20.161 1.00 88.38 93 ALA A N 1
ATOM 732 C CA . ALA A 1 93 ? 10.885 -0.451 -21.199 1.00 88.38 93 ALA A CA 1
ATOM 733 C C . ALA A 1 93 ? 12.064 0.501 -21.454 1.00 88.38 93 ALA A C 1
ATOM 735 O O . ALA A 1 93 ? 12.439 0.728 -22.604 1.00 88.38 93 ALA A O 1
ATOM 736 N N . VAL A 1 94 ? 12.724 0.990 -20.403 1.00 89.19 94 VAL A N 1
ATOM 737 C CA . VAL A 1 94 ? 13.922 1.830 -20.522 1.00 89.19 94 VAL A CA 1
ATOM 738 C C . VAL A 1 94 ? 15.053 1.061 -21.195 1.00 89.19 94 VAL A C 1
ATOM 740 O O . VAL A 1 94 ? 15.633 1.563 -22.153 1.00 89.19 94 VAL A O 1
ATOM 743 N N . ARG A 1 95 ? 15.337 -0.179 -20.778 1.00 87.62 95 ARG A N 1
ATOM 744 C CA . ARG A 1 95 ? 16.405 -0.987 -21.388 1.00 87.62 95 ARG A CA 1
ATOM 745 C C . ARG A 1 95 ? 16.174 -1.209 -22.884 1.00 87.62 95 ARG A C 1
ATOM 747 O O . ARG A 1 95 ? 17.104 -1.063 -23.673 1.00 87.62 95 ARG A O 1
ATOM 754 N N . THR A 1 96 ? 14.943 -1.529 -23.281 1.00 85.50 96 THR A N 1
ATOM 755 C CA . THR A 1 96 ? 14.597 -1.696 -24.704 1.00 85.50 96 THR A CA 1
ATOM 756 C C . THR A 1 96 ? 14.655 -0.378 -25.475 1.00 85.50 96 THR A C 1
ATOM 758 O O . THR A 1 96 ? 15.120 -0.361 -26.612 1.00 85.50 96 THR A O 1
ATOM 761 N N . SER A 1 97 ? 14.250 0.733 -24.860 1.00 85.12 97 SER A N 1
ATOM 762 C CA . SER A 1 97 ? 14.305 2.064 -25.475 1.00 85.12 97 SER A CA 1
ATOM 763 C C . SER A 1 97 ? 15.742 2.526 -25.696 1.00 85.12 97 SER A C 1
ATOM 765 O O . SER A 1 97 ? 16.080 2.976 -26.787 1.00 85.12 97 SER A O 1
ATOM 767 N N . VAL A 1 98 ? 16.611 2.335 -24.702 1.00 88.94 98 VAL A N 1
ATOM 768 C CA . VAL A 1 98 ? 18.047 2.619 -24.798 1.00 88.94 98 VAL A CA 1
ATOM 769 C C . VAL A 1 98 ? 18.688 1.779 -25.904 1.00 88.94 98 VAL A C 1
ATOM 771 O O . VAL A 1 98 ? 19.422 2.316 -26.728 1.00 88.94 98 VAL A O 1
ATOM 774 N N . LEU A 1 99 ? 18.358 0.485 -25.994 1.00 88.88 99 LEU A N 1
ATOM 775 C CA . LEU A 1 99 ? 18.861 -0.384 -27.063 1.00 88.88 99 LEU A CA 1
ATOM 776 C C . LEU A 1 99 ? 18.431 0.104 -28.459 1.00 88.88 99 LEU A C 1
ATOM 778 O O . LEU A 1 99 ? 19.248 0.141 -29.377 1.00 88.88 99 LEU A O 1
ATOM 782 N N . LYS A 1 100 ? 17.166 0.518 -28.619 1.00 90.56 100 LYS A N 1
ATOM 783 C CA . LYS A 1 100 ? 16.658 1.097 -29.875 1.00 90.56 100 LYS A CA 1
ATOM 784 C C . LYS A 1 100 ? 17.380 2.395 -30.237 1.00 90.56 100 LYS A C 1
ATOM 786 O O . LYS A 1 100 ? 17.735 2.582 -31.397 1.00 90.56 100 LYS A O 1
ATOM 791 N N . LEU A 1 101 ? 17.624 3.262 -29.255 1.00 90.88 101 LEU A N 1
ATOM 792 C CA . LEU A 1 101 ? 18.381 4.505 -29.423 1.00 90.88 101 LEU A CA 1
ATOM 793 C C . LEU A 1 101 ? 19.812 4.235 -29.895 1.00 90.88 101 LEU A C 1
ATOM 795 O O . LEU A 1 101 ? 20.248 4.844 -30.869 1.00 90.88 101 LEU A O 1
ATOM 799 N N . TYR A 1 102 ? 20.511 3.281 -29.276 1.00 90.94 102 TYR A N 1
ATOM 800 C CA . TYR A 1 102 ? 21.838 2.863 -29.735 1.00 90.94 102 TYR A CA 1
ATOM 801 C C . TYR A 1 102 ? 21.806 2.291 -31.155 1.00 90.94 102 TYR A C 1
ATOM 803 O O . TYR A 1 102 ? 22.671 2.626 -31.960 1.00 90.94 102 TYR A O 1
ATOM 811 N N . GLY A 1 103 ? 20.801 1.476 -31.489 1.00 91.62 103 GLY A N 1
ATOM 812 C CA . GLY A 1 103 ? 20.629 0.940 -32.841 1.00 91.62 103 GLY A CA 1
ATOM 813 C C . GLY A 1 103 ? 20.423 2.036 -33.892 1.00 91.62 103 GLY A C 1
ATOM 814 O O . GLY A 1 103 ? 21.082 2.026 -34.930 1.00 91.62 103 GLY A O 1
ATOM 815 N N . LEU A 1 104 ? 19.563 3.018 -33.606 1.00 93.00 104 LEU A N 1
ATOM 816 C CA . LEU A 1 104 ? 19.345 4.174 -34.481 1.00 93.00 104 LEU A CA 1
ATOM 817 C C . LEU A 1 104 ? 20.608 5.025 -34.629 1.00 93.00 104 LEU A C 1
ATOM 819 O O . LEU A 1 104 ? 20.949 5.419 -35.742 1.00 93.00 104 LEU A O 1
ATOM 823 N N . PHE A 1 105 ? 21.323 5.271 -33.531 1.00 93.50 105 PHE A N 1
ATOM 824 C CA . PHE A 1 105 ? 22.581 6.010 -33.561 1.00 93.50 105 PHE A CA 1
ATOM 825 C C . PHE A 1 105 ? 23.646 5.289 -34.398 1.00 93.50 105 PHE A C 1
ATOM 827 O O . PHE A 1 105 ? 24.327 5.924 -35.200 1.00 93.50 105 PHE A O 1
ATOM 834 N N . ALA A 1 106 ? 23.758 3.964 -34.273 1.00 93.44 106 ALA A N 1
ATOM 835 C CA . ALA A 1 106 ? 24.681 3.164 -35.073 1.00 93.44 106 ALA A CA 1
ATOM 836 C C . ALA A 1 106 ? 24.344 3.228 -36.572 1.00 93.44 106 ALA A C 1
ATOM 838 O O . ALA A 1 106 ? 25.232 3.480 -37.384 1.00 93.44 106 ALA A O 1
ATOM 839 N N . LEU A 1 107 ? 23.067 3.074 -36.943 1.00 93.81 107 LEU A N 1
ATOM 840 C CA . LEU A 1 107 ? 22.620 3.207 -38.335 1.00 93.81 107 LEU A CA 1
ATOM 841 C C . LEU A 1 107 ? 22.917 4.600 -38.899 1.00 93.81 107 LEU A C 1
ATOM 843 O O . LEU A 1 107 ? 23.447 4.719 -40.002 1.00 93.81 107 LEU A O 1
ATOM 847 N N . PHE A 1 108 ? 22.621 5.648 -38.129 1.00 94.38 108 PHE A N 1
ATOM 848 C CA . PHE A 1 108 ? 22.926 7.021 -38.515 1.00 94.38 108 PHE A CA 1
ATOM 849 C C . PHE A 1 108 ? 24.433 7.236 -38.698 1.00 94.38 108 PHE A C 1
ATOM 851 O O . PHE A 1 108 ? 24.856 7.817 -39.694 1.00 94.38 108 PHE A O 1
ATOM 858 N N . SER A 1 109 ? 25.255 6.715 -37.785 1.00 92.88 109 SER A N 1
ATOM 859 C CA . SER A 1 109 ? 26.714 6.809 -37.867 1.00 92.88 109 SER A CA 1
ATOM 860 C C . SER A 1 109 ? 27.267 6.126 -39.121 1.00 92.88 109 SER A C 1
ATOM 862 O O . SER A 1 109 ? 28.081 6.727 -39.823 1.00 92.88 109 SER A O 1
ATOM 864 N N . VAL A 1 110 ? 26.779 4.928 -39.461 1.00 94.19 110 VAL A N 1
ATOM 865 C CA . VAL A 1 110 ? 27.155 4.227 -40.703 1.00 94.19 110 VAL A CA 1
ATOM 866 C C . VAL A 1 110 ? 26.745 5.033 -41.933 1.00 94.19 110 VAL A C 1
ATOM 868 O O . VAL A 1 110 ? 27.529 5.163 -42.871 1.00 94.19 110 VAL A O 1
ATOM 871 N N . PHE A 1 111 ? 25.545 5.613 -41.929 1.00 94.81 111 PHE A N 1
ATOM 872 C CA . PHE A 1 111 ? 25.054 6.418 -43.044 1.00 94.81 111 PHE A CA 1
ATOM 873 C C . PHE A 1 111 ? 25.909 7.671 -43.271 1.00 94.81 111 PHE A C 1
ATOM 875 O O . PHE A 1 111 ? 26.327 7.947 -44.395 1.00 94.81 111 PHE A O 1
ATOM 882 N N . VAL A 1 112 ? 26.240 8.395 -42.199 1.00 93.06 112 VAL A N 1
ATOM 883 C CA . VAL A 1 112 ? 27.140 9.556 -42.260 1.00 93.06 112 VAL A CA 1
ATOM 884 C C . VAL A 1 112 ? 28.526 9.140 -42.749 1.00 93.06 112 VAL A C 1
ATOM 886 O O . VAL A 1 112 ? 29.072 9.786 -43.640 1.00 93.06 112 VAL A O 1
ATOM 889 N N . ALA A 1 113 ? 29.080 8.040 -42.232 1.00 91.31 113 ALA A N 1
ATOM 890 C CA . ALA A 1 113 ? 30.372 7.527 -42.677 1.00 91.31 113 ALA A CA 1
ATOM 891 C C . ALA A 1 113 ? 30.370 7.173 -44.174 1.00 91.31 113 ALA A C 1
ATOM 893 O O . ALA A 1 113 ? 31.325 7.499 -44.874 1.00 91.31 113 ALA A O 1
ATOM 894 N N . ALA A 1 114 ? 29.290 6.574 -44.685 1.00 90.62 114 ALA A N 1
ATOM 895 C CA . ALA A 1 114 ? 29.138 6.262 -46.105 1.00 90.62 114 ALA A CA 1
ATOM 896 C C . ALA A 1 114 ? 29.075 7.525 -46.980 1.00 90.62 114 ALA A C 1
ATOM 898 O O . ALA A 1 114 ? 29.703 7.566 -48.038 1.00 90.62 114 ALA A O 1
ATOM 899 N N . ILE A 1 115 ? 28.368 8.570 -46.534 1.00 89.75 115 ILE A N 1
ATOM 900 C CA . ILE A 1 115 ? 28.328 9.866 -47.231 1.00 89.75 115 ILE A CA 1
ATOM 901 C C . ILE A 1 115 ? 29.722 10.492 -47.279 1.00 89.75 115 ILE A C 1
ATOM 903 O O . ILE A 1 115 ? 30.169 10.914 -48.343 1.00 89.75 115 ILE A O 1
ATOM 907 N N . VAL A 1 116 ? 30.416 10.531 -46.140 1.00 87.12 116 VAL A N 1
ATOM 908 C CA . VAL A 1 116 ? 31.784 11.055 -46.046 1.00 87.12 116 VAL A CA 1
ATOM 909 C C . VAL A 1 116 ? 32.699 10.276 -46.992 1.00 87.12 116 VAL A C 1
ATOM 911 O O . VAL A 1 116 ? 33.346 10.873 -47.846 1.00 87.12 116 VAL A O 1
ATOM 914 N N . TRP A 1 117 ? 32.689 8.945 -46.921 1.00 86.56 117 TRP A N 1
ATOM 915 C CA . TRP A 1 117 ? 33.461 8.074 -47.809 1.00 86.56 117 TRP A CA 1
ATOM 916 C C . TRP A 1 117 ? 33.193 8.358 -49.292 1.00 86.56 117 TRP A C 1
ATOM 918 O O . TRP A 1 117 ? 34.132 8.495 -50.075 1.00 86.56 117 TRP A O 1
ATOM 928 N N . TYR A 1 118 ? 31.922 8.502 -49.673 1.00 85.88 118 TYR A N 1
ATOM 929 C CA . TYR A 1 118 ? 31.521 8.794 -51.047 1.00 85.88 118 TYR A CA 1
ATOM 930 C C . TYR A 1 118 ? 32.047 10.148 -51.544 1.00 85.88 118 TYR A C 1
ATOM 932 O O . TYR A 1 118 ? 32.561 10.226 -52.659 1.00 85.88 118 TYR A O 1
ATOM 940 N N . ILE A 1 119 ? 31.957 11.199 -50.723 1.00 82.81 119 ILE A N 1
ATOM 941 C CA . ILE A 1 119 ? 32.467 12.533 -51.074 1.00 82.81 119 ILE A CA 1
ATOM 942 C C . ILE A 1 119 ? 33.992 12.492 -51.226 1.00 82.81 119 ILE A C 1
ATOM 944 O O . ILE A 1 119 ? 34.521 12.901 -52.256 1.00 82.81 119 ILE A O 1
ATOM 948 N N . PHE A 1 120 ? 34.704 11.931 -50.246 1.00 73.94 120 PHE A N 1
ATOM 949 C CA . PHE A 1 120 ? 36.167 11.909 -50.268 1.00 73.94 120 PHE A CA 1
ATOM 950 C C . PHE A 1 120 ? 36.741 11.055 -51.407 1.00 73.94 120 PHE A C 1
ATOM 952 O O . PHE A 1 120 ? 37.737 11.444 -52.004 1.00 73.94 120 PHE A O 1
ATOM 959 N N . ILE A 1 121 ? 36.128 9.924 -51.768 1.00 67.00 121 ILE A N 1
ATOM 960 C CA . ILE A 1 121 ? 36.635 9.089 -52.873 1.00 67.00 121 ILE A CA 1
ATOM 961 C C . ILE A 1 121 ? 36.340 9.676 -54.245 1.00 67.00 121 ILE A C 1
ATOM 963 O O . ILE A 1 121 ? 37.131 9.478 -55.166 1.00 67.00 121 ILE A O 1
ATOM 967 N N . LYS A 1 122 ? 35.228 10.399 -54.400 1.00 62.75 122 LYS A N 1
ATOM 968 C CA . LYS A 1 122 ? 34.896 11.036 -55.675 1.00 62.75 122 LYS A CA 1
ATOM 969 C C . LYS A 1 122 ? 35.862 12.177 -56.019 1.00 62.75 122 LYS A C 1
ATOM 971 O O . LYS A 1 122 ? 36.158 12.368 -57.198 1.00 62.75 122 LYS A O 1
ATOM 976 N N . ASP A 1 123 ? 36.367 12.881 -55.007 1.00 59.34 123 ASP A N 1
ATOM 977 C CA . ASP A 1 123 ? 37.195 14.079 -55.184 1.00 59.34 123 ASP A CA 1
ATOM 978 C C . ASP A 1 123 ? 38.711 13.838 -55.048 1.00 59.34 123 ASP A C 1
ATOM 980 O O . ASP A 1 123 ? 39.500 14.742 -55.327 1.00 59.34 123 ASP A O 1
ATOM 984 N N . ILE A 1 124 ? 39.160 12.628 -54.690 1.00 59.84 124 ILE A N 1
ATOM 985 C CA . ILE A 1 124 ? 40.585 12.273 -54.783 1.00 59.84 124 ILE A CA 1
ATOM 986 C C . ILE A 1 124 ? 40.909 11.959 -56.254 1.00 59.84 124 ILE A C 1
ATOM 988 O O . ILE A 1 124 ? 40.383 10.977 -56.792 1.00 59.84 124 ILE A O 1
ATOM 992 N N . PRO A 1 125 ? 41.780 12.738 -56.935 1.00 58.69 125 PRO A N 1
ATOM 993 C CA . PRO A 1 125 ? 42.237 12.375 -58.267 1.00 58.69 125 PRO A CA 1
ATOM 994 C C . PRO A 1 125 ? 42.875 10.992 -58.184 1.00 58.69 125 PRO A C 1
ATOM 996 O O . PRO A 1 125 ? 43.815 10.760 -57.423 1.00 58.69 125 PRO A O 1
ATOM 999 N N . THR A 1 126 ? 42.324 10.052 -58.947 1.00 62.41 126 THR A N 1
ATOM 1000 C CA . THR A 1 126 ? 42.826 8.682 -59.001 1.00 62.41 126 THR A CA 1
ATOM 1001 C C . THR A 1 126 ? 44.312 8.718 -59.358 1.00 62.41 126 THR A C 1
ATOM 1003 O O . THR A 1 126 ? 44.731 9.559 -60.153 1.00 62.41 126 THR A O 1
ATOM 1006 N N . ILE A 1 127 ? 45.118 7.813 -58.795 1.00 62.12 127 ILE A N 1
ATOM 1007 C CA . ILE A 1 127 ? 46.570 7.730 -59.057 1.00 62.12 127 ILE A CA 1
ATOM 1008 C C . ILE A 1 127 ? 46.871 7.747 -60.568 1.00 62.12 127 ILE A C 1
ATOM 1010 O O . ILE A 1 127 ? 47.863 8.331 -60.992 1.00 62.12 127 ILE A O 1
ATOM 1014 N N . SER A 1 128 ? 45.972 7.194 -61.389 1.00 63.03 128 SER A N 1
ATOM 1015 C CA . SER A 1 128 ? 46.034 7.277 -62.850 1.00 63.03 128 SER A CA 1
ATOM 1016 C C . SER A 1 128 ? 46.021 8.711 -63.389 1.00 63.03 128 SER A C 1
ATOM 1018 O O . SER A 1 128 ? 46.887 9.045 -64.185 1.00 63.03 128 SER A O 1
ATOM 1020 N N . LYS A 1 129 ? 45.117 9.580 -62.916 1.00 65.62 129 LYS A N 1
ATOM 1021 C CA . LYS A 1 129 ? 45.093 11.005 -63.285 1.00 65.62 129 LYS A CA 1
ATOM 1022 C C . LYS A 1 129 ? 46.352 11.726 -62.820 1.00 65.62 129 LYS A C 1
ATOM 1024 O O . LYS A 1 129 ? 46.878 12.551 -63.551 1.00 65.62 129 LYS A O 1
ATOM 1029 N N . ILE A 1 130 ? 46.863 11.418 -61.628 1.00 67.44 130 ILE A N 1
ATOM 1030 C CA . ILE A 1 130 ? 48.111 12.027 -61.139 1.00 67.44 130 ILE A CA 1
ATOM 1031 C C . ILE A 1 130 ? 49.295 11.627 -62.033 1.00 67.44 130 ILE A C 1
ATOM 1033 O O . ILE A 1 130 ? 50.124 12.472 -62.364 1.00 67.44 130 ILE A O 1
ATOM 1037 N N . ASN A 1 131 ? 49.359 10.363 -62.452 1.00 68.06 131 ASN A N 1
ATOM 1038 C CA . ASN A 1 131 ? 50.401 9.878 -63.353 1.00 68.06 131 ASN A CA 1
ATOM 1039 C C . ASN A 1 131 ? 50.264 10.466 -64.763 1.00 68.06 131 ASN A C 1
ATOM 1041 O O . ASN A 1 131 ? 51.269 10.882 -65.325 1.00 68.06 131 ASN A O 1
ATOM 1045 N N . GLU A 1 132 ? 49.044 10.592 -65.287 1.00 74.31 132 GLU A N 1
ATOM 1046 C CA . GLU A 1 132 ? 48.773 11.248 -66.572 1.00 74.31 132 GLU A CA 1
ATOM 1047 C C . GLU A 1 132 ? 49.205 12.723 -66.544 1.00 74.31 132 GLU A C 1
ATOM 1049 O O . GLU A 1 132 ? 49.919 13.182 -67.432 1.00 74.31 132 GLU A O 1
ATOM 1054 N N . LEU A 1 133 ? 48.879 13.461 -65.474 1.00 74.12 133 LEU A N 1
ATOM 1055 C CA . LEU A 1 133 ? 49.357 14.836 -65.299 1.00 74.12 133 LEU A CA 1
ATOM 1056 C C . LEU A 1 133 ? 50.890 14.912 -65.194 1.00 74.12 133 LEU A C 1
ATOM 1058 O O . LEU A 1 133 ? 51.480 15.875 -65.680 1.00 74.12 133 LEU A O 1
ATOM 1062 N N . ARG A 1 134 ? 51.542 13.916 -64.583 1.00 73.56 134 ARG A N 1
ATOM 1063 C CA . ARG A 1 134 ? 53.007 13.857 -64.464 1.00 73.56 134 ARG A CA 1
ATOM 1064 C C . ARG A 1 134 ? 53.681 13.534 -65.801 1.00 73.56 134 ARG A C 1
ATOM 1066 O O . ARG A 1 134 ? 54.713 14.128 -66.098 1.00 73.56 134 ARG A O 1
ATOM 1073 N N . GLU A 1 135 ? 53.107 12.648 -66.611 1.00 74.25 135 GLU A N 1
ATOM 1074 C CA . GLU A 1 135 ? 53.587 12.372 -67.971 1.00 74.25 135 GLU A CA 1
ATOM 1075 C C . GLU A 1 135 ? 53.438 13.597 -68.874 1.00 74.25 135 GLU A C 1
ATOM 1077 O O . GLU A 1 135 ? 54.397 13.968 -69.549 1.00 74.25 135 GLU A O 1
ATOM 1082 N N . ILE A 1 136 ? 52.294 14.288 -68.810 1.00 76.12 136 ILE A N 1
ATOM 1083 C CA . ILE A 1 136 ? 52.073 15.552 -69.528 1.00 76.12 136 ILE A CA 1
ATOM 1084 C C . ILE A 1 136 ? 53.082 16.613 -69.077 1.00 76.12 136 ILE A C 1
ATOM 1086 O O . ILE A 1 136 ? 53.614 17.356 -69.899 1.00 76.12 136 ILE A O 1
ATOM 1090 N N . GLN A 1 137 ? 53.373 16.703 -67.778 1.00 76.94 137 GLN A N 1
ATOM 1091 C CA . GLN A 1 137 ? 54.369 17.643 -67.267 1.00 76.94 137 GLN A CA 1
ATOM 1092 C C . GLN A 1 137 ? 55.775 17.314 -67.784 1.00 76.94 137 GLN A C 1
ATOM 1094 O O . GLN A 1 137 ? 56.494 18.224 -68.191 1.00 76.94 137 GLN A O 1
ATOM 1099 N N . PHE A 1 138 ? 56.149 16.033 -67.811 1.00 74.62 138 PHE A N 1
ATOM 1100 C CA . PHE A 1 138 ? 57.451 15.591 -68.308 1.00 74.62 138 PHE A CA 1
ATOM 1101 C C . PHE A 1 138 ? 57.605 15.840 -69.813 1.00 74.62 138 PHE A C 1
ATOM 1103 O O . PHE A 1 138 ? 58.639 16.351 -70.244 1.00 74.62 138 PHE A O 1
ATOM 1110 N N . SER A 1 139 ? 56.567 15.562 -70.611 1.00 73.62 139 SER A N 1
ATOM 1111 C CA . SER A 1 139 ? 56.583 15.871 -72.043 1.00 73.62 139 SER A CA 1
ATOM 1112 C C . SER A 1 139 ? 56.663 17.378 -72.291 1.00 73.62 139 SER A C 1
ATOM 1114 O O . SER A 1 139 ? 57.448 17.814 -73.126 1.00 73.62 139 SER A O 1
ATOM 1116 N N . LEU A 1 140 ? 55.931 18.192 -71.519 1.00 72.25 140 LEU A N 1
ATOM 1117 C CA . LEU A 1 140 ? 56.012 19.654 -71.616 1.00 72.25 140 LEU A CA 1
ATOM 1118 C C . LEU A 1 140 ? 57.394 20.187 -71.235 1.00 72.25 140 LEU A C 1
ATOM 1120 O O . LEU A 1 140 ? 57.877 21.132 -71.852 1.00 72.25 140 LEU A O 1
ATOM 1124 N N . GLU A 1 141 ? 58.034 19.619 -70.217 1.00 75.88 141 GLU A N 1
ATOM 1125 C CA . GLU A 1 141 ? 59.377 20.027 -69.808 1.00 75.88 141 GLU A CA 1
ATOM 1126 C C . GLU A 1 141 ? 60.416 19.675 -70.880 1.00 75.88 141 GLU A C 1
ATOM 1128 O O . GLU A 1 141 ? 61.304 20.480 -71.178 1.00 75.88 141 GLU A O 1
ATOM 1133 N N . GLN A 1 142 ? 60.266 18.514 -71.519 1.00 73.44 142 GLN A N 1
ATOM 1134 C CA . GLN A 1 142 ? 61.091 18.111 -72.651 1.00 73.44 142 GLN A CA 1
ATOM 1135 C C . GLN A 1 142 ? 60.884 19.035 -73.858 1.00 73.44 142 GLN A C 1
ATOM 1137 O O . GLN A 1 142 ? 61.872 19.506 -74.426 1.00 73.44 142 GLN A O 1
ATOM 1142 N N . ASP A 1 143 ? 59.635 19.365 -74.190 1.00 68.88 143 ASP A N 1
ATOM 1143 C CA . ASP A 1 143 ? 59.308 20.313 -75.255 1.00 68.88 143 ASP A CA 1
ATOM 1144 C C . ASP A 1 143 ? 59.919 21.686 -74.954 1.00 68.88 143 ASP A C 1
ATOM 1146 O O . ASP A 1 143 ? 60.643 22.236 -75.779 1.00 68.88 143 ASP A O 1
ATOM 1150 N N . VAL A 1 144 ? 59.735 22.228 -73.746 1.00 67.81 144 VAL A N 1
ATOM 1151 C CA . VAL A 1 144 ? 60.317 23.521 -73.345 1.00 67.81 144 VAL A CA 1
ATOM 1152 C C . VAL A 1 144 ? 61.843 23.507 -73.427 1.00 67.81 144 VAL A C 1
ATOM 1154 O O . VAL A 1 144 ? 62.436 24.477 -73.903 1.00 67.81 144 VAL A O 1
ATOM 1157 N N . ASN A 1 145 ? 62.501 22.431 -72.997 1.00 69.19 145 ASN A N 1
ATOM 1158 C CA . ASN A 1 145 ? 63.957 22.310 -73.095 1.00 69.19 145 ASN A CA 1
ATOM 1159 C C . ASN A 1 145 ? 64.429 22.221 -74.551 1.00 69.19 145 ASN A C 1
ATOM 1161 O O . ASN A 1 145 ? 65.436 22.836 -74.909 1.00 69.19 145 ASN A O 1
ATOM 1165 N N . GLN A 1 146 ? 63.680 21.536 -75.415 1.00 67.31 146 GLN A N 1
ATOM 1166 C CA . GLN A 1 146 ? 63.954 21.523 -76.845 1.00 67.31 146 GLN A CA 1
ATOM 1167 C C . GLN A 1 146 ? 63.745 22.917 -77.457 1.00 67.31 146 GLN A C 1
ATOM 1169 O O . GLN A 1 146 ? 64.600 23.386 -78.206 1.00 67.31 146 GLN A O 1
ATOM 1174 N N . LEU A 1 147 ? 62.684 23.637 -77.083 1.00 64.44 147 LEU A N 1
ATOM 1175 C CA . LEU A 1 147 ? 62.441 25.018 -77.508 1.00 64.44 147 LEU A CA 1
ATOM 1176 C C . LEU A 1 147 ? 63.567 25.970 -77.057 1.00 64.44 147 LEU A C 1
ATOM 1178 O O . LEU A 1 147 ? 64.014 26.794 -77.854 1.00 64.44 147 LEU A O 1
ATOM 1182 N N . LYS A 1 148 ? 64.088 25.815 -75.832 1.00 64.38 148 LYS A N 1
ATOM 1183 C CA . LYS A 1 148 ? 65.257 26.563 -75.328 1.00 64.38 148 LYS A CA 1
ATOM 1184 C C . LYS A 1 148 ? 66.542 26.280 -76.105 1.00 64.38 148 LYS A C 1
ATOM 1186 O O . LYS A 1 148 ? 67.403 27.150 -76.183 1.00 64.38 148 LYS A O 1
ATOM 1191 N N . SER A 1 149 ? 66.687 25.092 -76.697 1.00 65.44 149 SER A N 1
ATOM 1192 C CA . SER A 1 149 ? 67.854 24.779 -77.536 1.00 65.44 149 SER A CA 1
ATOM 1193 C C . SER A 1 149 ? 67.880 25.575 -78.849 1.00 65.44 149 SER A C 1
ATOM 1195 O O . SER A 1 149 ? 68.953 25.812 -79.401 1.00 65.44 149 SER A O 1
ATOM 1197 N N . TYR A 1 150 ? 66.718 26.036 -79.328 1.00 61.28 150 TYR A N 1
ATOM 1198 C CA . TYR A 1 150 ? 66.599 26.821 -80.560 1.00 61.28 150 TYR A CA 1
ATOM 1199 C C . TYR A 1 150 ? 66.772 28.334 -80.351 1.00 61.28 150 TYR A C 1
ATOM 1201 O O . TYR A 1 150 ? 66.997 29.054 -81.325 1.00 61.28 150 TYR A O 1
ATOM 1209 N N . GLY A 1 151 ? 66.681 28.837 -79.118 1.00 62.75 151 GLY A N 1
ATOM 1210 C CA . GLY A 1 151 ? 66.771 30.269 -78.836 1.00 62.75 151 GLY A CA 1
ATOM 1211 C C . GLY A 1 151 ? 66.253 30.657 -77.453 1.00 62.75 151 GLY A C 1
ATOM 1212 O O . GLY A 1 151 ? 65.902 29.807 -76.637 1.00 62.75 151 GLY A O 1
ATOM 1213 N N . ASN A 1 152 ? 66.200 31.960 -77.176 1.00 62.94 152 ASN A N 1
ATOM 1214 C CA . ASN A 1 152 ? 65.742 32.459 -75.881 1.00 62.94 152 ASN A CA 1
ATOM 1215 C C . ASN A 1 152 ? 64.206 32.417 -75.816 1.00 62.94 152 ASN A C 1
ATOM 1217 O O . ASN A 1 152 ? 63.532 32.974 -76.683 1.00 62.94 152 ASN A O 1
ATOM 1221 N N . THR A 1 153 ? 63.638 31.738 -74.820 1.00 63.09 153 THR A N 1
ATOM 1222 C CA . THR A 1 153 ? 62.183 31.535 -74.708 1.00 63.09 153 THR A CA 1
ATOM 1223 C C . THR A 1 153 ? 61.546 32.570 -73.782 1.00 63.09 153 THR A C 1
ATOM 1225 O O . THR A 1 153 ? 61.942 32.669 -72.620 1.00 63.09 153 THR A O 1
ATOM 1228 N N . ILE A 1 154 ? 60.529 33.291 -74.257 1.00 62.09 154 ILE A N 1
ATOM 1229 C CA . ILE A 1 154 ? 59.771 34.295 -73.497 1.00 62.09 154 ILE A CA 1
ATOM 1230 C C . ILE A 1 154 ? 58.301 33.870 -73.448 1.00 62.09 154 ILE A C 1
ATOM 1232 O O . ILE A 1 154 ? 57.705 33.564 -74.478 1.00 62.09 154 ILE A O 1
ATOM 1236 N N . THR A 1 155 ? 57.697 33.868 -72.261 1.00 61.97 155 THR A N 1
ATOM 1237 C CA . THR A 1 155 ? 56.277 33.524 -72.085 1.00 61.97 155 THR A CA 1
ATOM 1238 C C . THR A 1 155 ? 55.434 34.795 -71.980 1.00 61.97 155 THR A C 1
ATOM 1240 O O . THR A 1 155 ? 55.706 35.638 -71.125 1.00 61.97 155 THR A O 1
ATOM 1243 N N . TYR A 1 156 ? 54.398 34.932 -72.813 1.00 53.41 156 TYR A N 1
ATOM 1244 C CA . TYR A 1 156 ? 53.465 36.068 -72.787 1.00 53.41 156 TYR A CA 1
ATOM 1245 C C . TYR A 1 156 ? 52.020 35.595 -73.001 1.00 53.41 156 TYR A C 1
ATOM 1247 O O . TYR A 1 156 ? 51.751 34.822 -73.919 1.00 53.41 156 TYR A O 1
ATOM 1255 N N . GLU A 1 157 ? 51.094 36.027 -72.136 1.00 52.69 157 GLU A N 1
ATOM 1256 C CA . GLU A 1 157 ? 49.657 35.673 -72.181 1.00 52.69 157 GLU A CA 1
ATOM 1257 C C . GLU A 1 157 ? 49.372 34.166 -72.353 1.00 52.69 157 GLU A C 1
ATOM 1259 O O . GLU A 1 157 ? 48.483 33.750 -73.091 1.00 52.69 157 GLU A O 1
ATOM 1264 N N . GLY A 1 158 ? 50.156 33.320 -71.680 1.00 59.72 158 GLY A N 1
ATOM 1265 C CA . GLY A 1 158 ? 49.987 31.863 -71.730 1.00 59.72 158 GLY A CA 1
ATOM 1266 C C . GLY A 1 158 ? 50.545 31.179 -72.985 1.00 59.72 158 GLY A C 1
ATOM 1267 O O . GLY A 1 158 ? 50.436 29.960 -73.087 1.00 59.72 158 GLY A O 1
ATOM 1268 N N . ASN A 1 159 ? 51.184 31.918 -73.899 1.00 59.50 159 ASN A N 1
ATOM 1269 C CA . ASN A 1 159 ? 51.871 31.381 -75.078 1.00 59.50 159 ASN A CA 1
ATOM 1270 C C . ASN A 1 159 ? 53.400 31.499 -74.933 1.00 59.50 159 ASN A C 1
ATOM 1272 O O . ASN A 1 159 ? 53.905 32.458 -74.341 1.00 59.50 159 ASN A O 1
ATOM 1276 N N . ILE A 1 160 ? 54.141 30.527 -75.480 1.00 62.06 160 ILE A N 1
ATOM 1277 C CA . ILE A 1 160 ? 55.614 30.498 -75.468 1.00 62.06 160 ILE A CA 1
ATOM 1278 C C . ILE A 1 160 ? 56.136 31.031 -76.807 1.00 62.06 160 ILE A C 1
ATOM 1280 O O . ILE A 1 160 ? 55.799 30.502 -77.865 1.00 62.06 160 ILE A O 1
ATOM 1284 N N . TYR A 1 161 ? 56.985 32.055 -76.756 1.00 61.34 161 TYR A N 1
ATOM 1285 C CA . TYR A 1 161 ? 57.641 32.672 -77.907 1.00 61.34 161 TYR A CA 1
ATOM 1286 C C . TYR A 1 161 ? 59.135 32.345 -77.878 1.00 61.34 161 TYR A C 1
ATOM 1288 O O . TYR A 1 161 ? 59.755 32.395 -76.818 1.00 61.34 161 TYR A O 1
ATOM 1296 N N . ILE A 1 162 ? 59.727 32.026 -79.031 1.00 59.66 162 ILE A N 1
ATOM 1297 C CA . ILE A 1 162 ? 61.165 31.740 -79.148 1.00 59.66 162 ILE A CA 1
ATOM 1298 C C . ILE A 1 162 ? 61.829 32.847 -79.968 1.00 59.66 162 ILE A C 1
ATOM 1300 O O . ILE A 1 162 ? 61.453 33.101 -81.116 1.00 59.66 162 ILE A O 1
ATOM 1304 N N . GLU A 1 163 ? 62.833 33.496 -79.386 1.00 57.38 163 GLU A N 1
ATOM 1305 C CA . GLU A 1 163 ? 63.717 34.435 -80.070 1.00 57.38 163 GLU A CA 1
ATOM 1306 C C . GLU A 1 163 ? 64.905 33.663 -80.665 1.00 57.38 163 GLU A C 1
ATOM 1308 O O . GLU A 1 163 ? 65.793 33.202 -79.944 1.00 57.38 163 GLU A O 1
ATOM 1313 N N . VAL A 1 164 ? 64.909 33.499 -81.991 1.00 55.62 164 VAL A N 1
ATOM 1314 C CA . VAL A 1 164 ? 65.983 32.821 -82.734 1.00 55.62 164 VAL A CA 1
ATOM 1315 C C . VAL A 1 164 ? 66.884 33.875 -83.379 1.00 55.62 164 VAL A C 1
ATOM 1317 O O . VAL A 1 164 ? 66.405 34.863 -83.934 1.00 55.62 164 VAL A O 1
ATOM 1320 N N . ASN A 1 165 ? 68.202 33.672 -83.303 1.00 50.72 165 ASN A N 1
ATOM 1321 C CA . ASN A 1 165 ? 69.212 34.615 -83.789 1.00 50.72 165 ASN A CA 1
ATOM 1322 C C . ASN A 1 165 ? 68.968 35.020 -85.267 1.00 50.72 165 ASN A C 1
ATOM 1324 O O . ASN A 1 165 ? 68.652 34.179 -86.111 1.00 50.72 165 ASN A O 1
ATOM 1328 N N . LYS A 1 166 ? 69.121 36.319 -85.574 1.00 48.12 166 LYS A N 1
ATOM 1329 C CA . LYS A 1 166 ? 68.525 37.076 -86.705 1.00 48.12 166 LYS A CA 1
ATOM 1330 C C . LYS A 1 166 ? 68.758 36.553 -88.136 1.00 48.12 166 LYS A C 1
ATOM 1332 O O . LYS A 1 166 ? 68.139 37.072 -89.061 1.00 48.12 166 LYS A O 1
ATOM 1337 N N . ASN A 1 167 ? 69.585 35.534 -88.349 1.00 47.06 167 ASN A N 1
ATOM 1338 C CA . ASN A 1 167 ? 69.989 35.097 -89.690 1.00 47.06 167 ASN A CA 1
ATOM 1339 C C . ASN A 1 167 ? 69.161 33.937 -90.279 1.00 47.06 167 ASN A C 1
ATOM 1341 O O . ASN A 1 167 ? 69.439 33.522 -91.401 1.00 47.06 167 ASN A O 1
ATOM 1345 N N . GLN A 1 168 ? 68.143 33.417 -89.581 1.00 45.56 168 GLN A N 1
ATOM 1346 C CA . GLN A 1 168 ? 67.313 32.300 -90.082 1.00 45.56 168 GLN A CA 1
ATOM 1347 C C . GLN A 1 168 ? 65.797 32.525 -89.970 1.00 45.56 168 GLN A C 1
ATOM 1349 O O . GLN A 1 168 ? 65.011 31.579 -89.955 1.00 45.56 168 GLN A O 1
ATOM 1354 N N . CYS A 1 169 ? 65.359 33.783 -89.938 1.00 42.91 169 CYS A N 1
ATOM 1355 C CA . CYS A 1 169 ? 63.954 34.108 -89.739 1.00 42.91 169 CYS A CA 1
ATOM 1356 C C . CYS A 1 169 ? 63.185 34.373 -91.045 1.00 42.91 169 CYS A C 1
ATOM 1358 O O . CYS A 1 169 ? 63.349 35.422 -91.665 1.00 42.91 169 CYS A O 1
ATOM 1360 N N . ARG A 1 170 ? 62.293 33.454 -91.455 1.00 42.16 170 ARG A N 1
ATOM 1361 C CA . ARG A 1 170 ? 61.254 33.731 -92.470 1.00 42.16 170 ARG A CA 1
ATOM 1362 C C . ARG A 1 170 ? 59.986 34.231 -91.777 1.00 42.16 170 ARG A C 1
ATOM 1364 O O . ARG A 1 170 ? 59.365 33.500 -91.011 1.00 42.16 170 ARG A O 1
ATOM 1371 N N . ILE A 1 171 ? 59.600 35.469 -92.075 1.00 42.50 171 ILE A N 1
ATOM 1372 C CA . ILE A 1 171 ? 58.370 36.100 -91.581 1.00 42.50 171 ILE A CA 1
ATOM 1373 C C . ILE A 1 171 ? 57.170 35.348 -92.178 1.00 42.50 171 ILE A C 1
ATOM 1375 O O . ILE A 1 171 ? 56.955 35.382 -93.391 1.00 42.50 171 ILE A O 1
ATOM 1379 N N . LEU A 1 172 ? 56.387 34.664 -91.341 1.00 43.50 172 LEU A N 1
ATOM 1380 C CA . LEU A 1 172 ? 55.088 34.120 -91.739 1.00 43.50 172 LEU A CA 1
ATOM 1381 C C . LEU A 1 172 ? 54.054 35.250 -91.664 1.00 43.50 172 LEU A C 1
ATOM 1383 O O . LEU A 1 172 ? 53.787 35.799 -90.599 1.00 43.50 172 LEU A O 1
ATOM 1387 N N . LYS A 1 173 ? 53.511 35.629 -92.826 1.00 36.66 173 LYS A N 1
ATOM 1388 C CA . LYS A 1 173 ? 52.425 36.609 -92.968 1.00 36.66 173 LYS A CA 1
ATOM 1389 C C . LYS A 1 173 ? 51.199 36.126 -92.190 1.00 36.66 173 LYS A C 1
ATOM 1391 O O . LYS A 1 173 ? 50.662 35.076 -92.530 1.00 36.66 173 LYS A O 1
ATOM 1396 N N . GLY A 1 174 ? 50.723 36.910 -91.223 1.00 42.94 174 GLY A N 1
ATOM 1397 C CA . GLY A 1 174 ? 49.361 36.725 -90.721 1.00 42.94 174 GLY A CA 1
ATOM 1398 C C . GLY A 1 174 ? 49.030 37.306 -89.357 1.00 42.94 174 GLY A C 1
ATOM 1399 O O . GLY A 1 174 ? 47.879 37.670 -89.169 1.00 42.94 174 GLY A O 1
ATOM 1400 N N . GLU A 1 175 ? 49.976 37.440 -88.424 1.00 41.38 175 GLU A N 1
ATOM 1401 C CA . GLU A 1 175 ? 49.661 37.936 -87.074 1.00 41.38 175 GLU A CA 1
ATOM 1402 C C . GLU A 1 175 ? 50.801 38.805 -86.530 1.00 41.38 175 GLU A C 1
ATOM 1404 O O . GLU A 1 175 ? 51.965 38.408 -86.519 1.00 41.38 175 GLU A O 1
ATOM 1409 N N . THR A 1 176 ? 50.466 40.038 -86.144 1.00 45.59 176 THR A N 1
ATOM 1410 C CA . THR A 1 176 ? 51.396 41.046 -85.622 1.00 45.59 176 THR A CA 1
ATOM 1411 C C . THR A 1 176 ? 51.908 40.657 -84.231 1.00 45.59 176 THR A C 1
ATOM 1413 O O . THR A 1 176 ? 51.091 40.536 -83.317 1.00 45.59 176 THR A O 1
ATOM 1416 N N . PRO A 1 177 ? 53.231 40.514 -84.028 1.00 47.31 177 PRO A N 1
ATOM 1417 C CA . PRO A 1 177 ? 53.798 40.316 -82.699 1.00 47.31 177 PRO A CA 1
ATOM 1418 C C . PRO A 1 177 ? 53.716 41.603 -81.858 1.00 47.31 177 PRO A C 1
ATOM 1420 O O . PRO A 1 177 ? 53.769 42.709 -82.412 1.00 47.31 177 PRO A O 1
ATOM 1423 N N .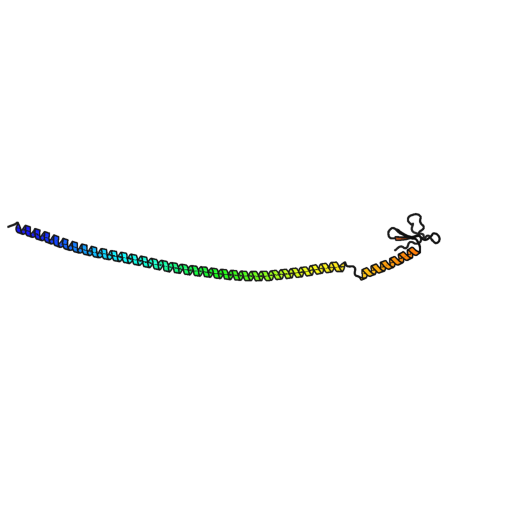 PRO A 1 178 ? 53.640 41.506 -80.519 1.00 41.19 178 PRO A N 1
ATOM 1424 C CA . PRO A 1 178 ? 53.723 42.675 -79.660 1.00 41.19 178 PRO A CA 1
ATOM 1425 C C . PRO A 1 178 ? 55.156 43.234 -79.694 1.00 41.19 178 PRO A C 1
ATOM 1427 O O . PRO A 1 178 ? 56.100 42.573 -79.284 1.00 41.19 178 PRO A O 1
ATOM 1430 N N . LYS A 1 179 ? 55.293 44.478 -80.176 1.00 43.38 179 LYS A N 1
ATOM 1431 C CA . LYS A 1 179 ? 56.495 45.341 -80.132 1.00 43.38 179 LYS A CA 1
ATOM 1432 C C . LYS A 1 179 ? 57.771 44.789 -80.803 1.00 43.38 179 LYS A C 1
ATOM 1434 O O . LYS A 1 179 ? 58.545 44.081 -80.182 1.00 43.38 179 LYS A O 1
ATOM 1439 N N . ASN A 1 180 ? 58.051 45.256 -82.028 1.00 46.00 180 ASN A N 1
ATOM 1440 C CA . ASN A 1 180 ? 59.380 45.423 -82.663 1.00 46.00 180 ASN A CA 1
ATOM 1441 C C . ASN A 1 180 ? 60.495 44.386 -82.373 1.00 46.00 180 ASN A C 1
ATOM 1443 O O . ASN A 1 180 ? 61.676 44.738 -82.359 1.00 46.00 180 ASN A O 1
ATOM 1447 N N . GLN A 1 181 ? 60.162 43.108 -82.210 1.00 47.34 181 GLN A N 1
ATOM 1448 C CA . GLN A 1 181 ? 61.119 42.004 -82.186 1.00 47.34 181 GLN A CA 1
ATOM 1449 C C . GLN A 1 181 ? 60.673 40.938 -83.193 1.00 47.34 181 GLN A C 1
ATOM 1451 O O . GLN A 1 181 ? 59.485 40.659 -83.350 1.00 47.34 181 GLN A O 1
ATOM 1456 N N . ALA A 1 182 ? 61.630 40.417 -83.964 1.00 43.88 182 ALA A N 1
ATOM 1457 C CA . ALA A 1 182 ? 61.374 39.430 -85.004 1.00 43.88 182 ALA A CA 1
ATOM 1458 C C . ALA A 1 182 ? 61.250 38.045 -84.357 1.00 43.88 182 ALA A C 1
ATOM 1460 O O . ALA A 1 182 ? 62.255 37.434 -84.009 1.00 43.88 182 ALA A O 1
ATOM 1461 N N . PHE A 1 183 ? 60.021 37.560 -84.188 1.00 48.12 183 PHE A N 1
ATOM 1462 C CA . PHE A 1 183 ? 59.757 36.217 -83.674 1.00 48.12 183 PHE A CA 1
ATOM 1463 C C . PHE A 1 183 ? 59.595 35.235 -84.830 1.00 48.12 183 PHE A C 1
ATOM 1465 O O . PHE A 1 183 ? 58.915 35.532 -85.817 1.00 48.12 183 PHE A O 1
ATOM 1472 N N . CYS A 1 184 ? 60.193 34.052 -84.704 1.00 51.50 184 CYS A N 1
ATOM 1473 C CA . CYS A 1 184 ? 60.076 33.008 -85.708 1.00 51.50 184 CYS A CA 1
ATOM 1474 C C . CYS A 1 184 ? 59.293 31.822 -85.191 1.00 51.50 184 CYS A C 1
ATOM 1476 O O . CYS A 1 184 ? 59.768 31.049 -84.369 1.00 51.50 184 CYS A O 1
ATOM 1478 N N . LYS A 1 185 ? 58.110 31.686 -85.792 1.00 48.69 185 LYS A N 1
ATOM 1479 C CA . LYS A 1 185 ? 57.130 30.617 -85.625 1.00 48.69 185 LYS A CA 1
ATOM 1480 C C . LYS A 1 185 ? 56.304 30.731 -84.342 1.00 48.69 185 LYS A C 1
ATOM 1482 O O . LYS A 1 185 ? 56.761 30.467 -83.238 1.00 48.69 185 LYS A O 1
ATOM 1487 N N . ILE A 1 186 ? 55.036 31.080 -84.545 1.00 46.47 186 ILE A N 1
ATOM 1488 C CA . ILE A 1 186 ? 53.973 30.931 -83.556 1.00 46.47 186 ILE A CA 1
ATOM 1489 C C . ILE A 1 186 ? 53.566 29.455 -83.591 1.00 46.47 186 ILE A C 1
ATOM 1491 O O . ILE A 1 186 ? 53.088 28.977 -84.621 1.00 46.47 186 ILE A O 1
ATOM 1495 N N . ILE A 1 187 ? 53.775 28.723 -82.500 1.00 46.47 187 ILE A N 1
ATOM 1496 C CA . ILE A 1 187 ? 53.123 27.426 -82.305 1.00 46.47 187 ILE A CA 1
ATOM 1497 C C . ILE A 1 187 ? 51.883 27.725 -81.469 1.00 46.47 187 ILE A C 1
ATOM 1499 O O . ILE A 1 187 ? 51.981 27.936 -80.263 1.00 46.47 187 ILE A O 1
ATOM 1503 N N . LYS A 1 188 ? 50.729 27.844 -82.134 1.00 38.88 188 LYS A N 1
ATOM 1504 C CA . LYS A 1 188 ? 49.444 27.891 -81.433 1.00 38.88 188 LYS A CA 1
ATOM 1505 C C . LYS A 1 188 ? 49.108 26.489 -80.945 1.00 38.88 188 LYS A C 1
ATOM 1507 O O . LYS A 1 188 ? 49.388 25.515 -81.641 1.00 38.88 188 LYS A O 1
ATOM 1512 N N . ARG A 1 189 ? 48.546 26.451 -79.743 1.00 43.97 189 ARG A N 1
ATOM 1513 C CA . ARG A 1 189 ? 47.996 25.260 -79.105 1.00 43.97 189 ARG A CA 1
ATOM 1514 C C . ARG A 1 189 ? 46.975 24.562 -79.998 1.00 43.97 189 ARG A C 1
ATOM 1516 O O . ARG A 1 189 ? 46.187 25.292 -80.643 1.00 43.97 189 ARG A O 1
#

Radius of gyration: 72.06 Å; chains: 1; bounding box: 135×52×187 Å